Protein AF-A0A2V6KC15-F1 (afdb_monomer)

Secondary structure (DSSP, 8-state):
-HHHHHHHHHHHTTS-SEEE-GGGT---HHHHHHHHHHHTTS-HHHHHHHHHHHHHHTT--GGGGHHHHHHHHHHHHHH-TTSPPPPHHHHS-TTSTTHHHHHHHB-SSTT-B--EEE-SS---SHHHHHHHHHHS--TTS------HHHHHHHHHHHHHHHHHHHHHHHHHHHHHHHHHHH--HHHHHHHHHHHHHHHHHHHHHHHHTT----HHHHHHHHHHHHHHHHHHHHHHHHHHH--SSTT-HHHHHHHHHHHHHHHHHHHHHGGG-S-HHHHHHHHHHHHHHHHHHHHIIIIIHHHHHHSPPP-

Solvent-accessible surface area (backbone atoms only — not comparable to full-atom values): 17518 Å² total; per-residue (Å²): 91,73,60,65,50,54,53,48,55,41,33,75,71,67,72,26,66,44,72,48,59,50,55,83,81,44,79,52,71,71,54,52,51,54,48,24,60,54,47,61,72,53,61,59,65,62,52,50,53,52,51,52,54,48,33,60,74,74,70,50,66,68,78,84,45,45,71,58,56,55,48,52,53,50,50,54,54,63,27,38,86,88,50,77,79,87,53,64,70,78,75,45,45,85,88,40,91,62,31,65,64,55,56,70,25,40,49,98,50,89,87,42,69,47,68,49,78,40,56,82,60,84,48,70,40,46,69,57,30,51,50,50,66,62,65,68,62,50,94,96,50,96,75,83,91,82,49,74,43,44,53,51,13,55,46,48,62,57,52,56,53,52,51,51,52,54,51,53,53,49,52,53,50,53,54,50,52,45,50,67,71,55,75,39,72,66,62,42,50,49,50,52,51,29,47,53,49,9,52,50,51,27,53,52,50,37,60,73,69,68,56,77,88,43,79,55,40,61,52,22,57,54,54,28,49,54,54,39,49,49,54,51,51,51,52,50,55,49,60,70,67,55,76,84,60,83,85,52,60,64,71,56,46,53,60,53,50,51,55,42,52,52,49,26,48,56,30,40,54,32,46,75,46,94,44,72,67,48,17,49,24,11,46,50,29,19,48,20,41,50,34,24,47,52,25,37,60,69,46,46,48,55,53,53,72,70,46,77,80,82,130

Foldseek 3Di:
DLLVVLVVVCVVVQFFVDKFACCVVDPDPVVLVVVLVVLLVDPLVVVVVVVVVVCVVVVHDVVVCVVVNVVSVVSVQSSDPPDDDDDVPVVADPPDPCNVVNPQQADPDNLDGDMDTHHPDQQAALVSLVVCVPRSDDPPDDDDDDDPSSVNNNCVVVLVVVLVVVLVVVVVVLLVVLCVLPVDPLLSVLLVVLLVQLLVQLVVVCVVVVQDDDSLLSVLNVVLSVLLSVLLSQLVVVLVVPPDDPDPLVVSLVVSVVVLVVQLVVLCVLCPPPDSSSNSSSVSNSSSSVSSSVSCSPGSSVSSVVDDDDD

Nearest PDB structures (foldseek):
  5khs-assembly1_A  TM=5.747E-01  e=1.095E-03  Burkholderia multivorans
  6vkt-assembly1_C  TM=7.685E-01  e=1.217E-02  Neisseria gonorrhoeae
  9e9f-assembly1_B  TM=7.041E-01  e=3.348E-02  Pseudomonas aeruginosa
  8yr0-assembly1_C  TM=6.435E-01  e=3.513E-02  Acinetobacter baumannii
  5nqn-assembly1_A  TM=3.175E-01  e=6.696E+00  Methylosinus trichosporium OB3b

Structure (mmCIF, N/CA/C/O backbone):
data_AF-A0A2V6KC15-F1
#
_entry.id   AF-A0A2V6KC15-F1
#
loop_
_atom_site.group_PDB
_atom_site.id
_atom_site.type_symbol
_atom_site.label_atom_id
_atom_site.label_alt_id
_atom_site.label_comp_id
_atom_site.label_asym_id
_atom_site.label_entity_id
_atom_site.label_seq_id
_atom_site.pdbx_PDB_ins_code
_atom_site.Cartn_x
_atom_site.Cartn_y
_atom_site.Cartn_z
_atom_site.occupancy
_atom_site.B_iso_or_equiv
_atom_site.auth_seq_id
_atom_site.auth_comp_id
_atom_site.auth_asym_id
_atom_site.auth_atom_id
_atom_site.pdbx_PDB_model_num
ATOM 1 N N . GLN A 1 1 ? -21.705 0.330 17.824 1.00 70.12 1 GLN A N 1
ATOM 2 C CA . GLN A 1 1 ? -23.024 -0.307 17.601 1.00 70.12 1 GLN A CA 1
ATOM 3 C C . GLN A 1 1 ? -23.517 -0.141 16.166 1.00 70.12 1 GLN A C 1
ATOM 5 O O . GLN A 1 1 ? -23.662 -1.165 15.520 1.00 70.12 1 GLN A O 1
ATOM 10 N N . LYS A 1 2 ? -23.695 1.082 15.625 1.00 79.38 2 LYS A N 1
ATOM 11 C CA . LYS A 1 2 ? -24.059 1.275 14.199 1.00 79.38 2 LYS A CA 1
ATOM 12 C C . LYS A 1 2 ? -23.098 0.560 13.233 1.00 79.38 2 LYS A C 1
ATOM 14 O O . LYS A 1 2 ? -23.549 -0.190 12.382 1.00 79.38 2 LYS A O 1
ATOM 19 N N . ILE A 1 3 ? -21.786 0.707 13.456 1.00 83.94 3 ILE A N 1
ATOM 20 C CA . ILE A 1 3 ? -20.734 -0.010 12.707 1.00 83.94 3 ILE A CA 1
ATOM 21 C C . ILE A 1 3 ? -20.928 -1.528 12.782 1.00 83.94 3 ILE A C 1
ATOM 23 O O . ILE A 1 3 ? -20.978 -2.198 11.764 1.00 83.94 3 ILE A O 1
ATOM 27 N N . SER A 1 4 ? -21.093 -2.074 13.988 1.00 83.75 4 SER A N 1
ATOM 28 C CA . SER A 1 4 ? -21.226 -3.518 14.210 1.00 83.75 4 SER A CA 1
ATOM 29 C C . SER A 1 4 ? -22.506 -4.125 13.622 1.00 83.75 4 SER A C 1
ATOM 31 O O . SER A 1 4 ? -22.555 -5.341 13.460 1.00 83.75 4 SER A O 1
ATOM 33 N N . ALA A 1 5 ? -23.546 -3.317 13.387 1.00 84.44 5 ALA A N 1
ATOM 34 C CA . ALA A 1 5 ? -24.761 -3.732 12.688 1.00 84.44 5 ALA A CA 1
ATOM 35 C C . ALA A 1 5 ? -24.528 -3.717 11.171 1.00 84.44 5 ALA A C 1
ATOM 37 O O . ALA A 1 5 ? -24.679 -4.750 10.529 1.00 84.44 5 ALA A O 1
ATOM 38 N N . HIS A 1 6 ? -24.027 -2.595 10.643 1.00 87.06 6 HIS A N 1
ATOM 39 C CA . HIS A 1 6 ? -23.690 -2.428 9.225 1.00 87.06 6 HIS A CA 1
ATOM 40 C C . HIS A 1 6 ? -22.705 -3.493 8.728 1.00 87.06 6 HIS A C 1
ATOM 42 O O . HIS A 1 6 ? -22.945 -4.181 7.745 1.00 87.06 6 HIS A O 1
ATOM 48 N N . TRP A 1 7 ? -21.612 -3.722 9.457 1.00 87.56 7 TRP A N 1
ATOM 49 C CA . TRP A 1 7 ? -20.618 -4.732 9.083 1.00 87.56 7 TRP A CA 1
ATOM 50 C C . TRP A 1 7 ? -21.150 -6.164 9.189 1.00 87.56 7 TRP A C 1
ATOM 52 O O . TRP A 1 7 ? -20.670 -7.040 8.477 1.00 87.56 7 TRP A O 1
ATOM 62 N N . ARG A 1 8 ? -22.175 -6.410 10.014 1.00 87.38 8 ARG A N 1
ATOM 63 C CA . ARG A 1 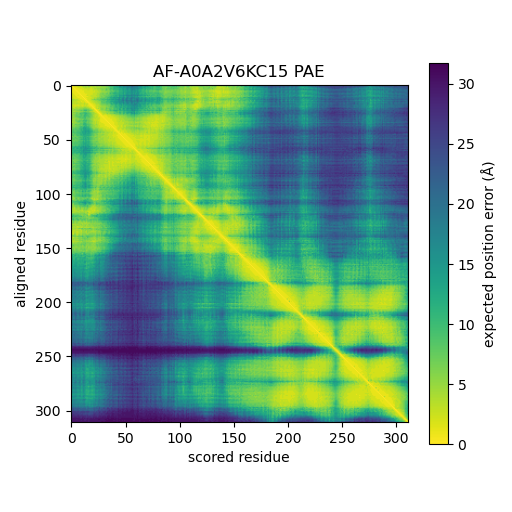8 ? -22.873 -7.704 10.059 1.00 87.38 8 ARG A CA 1
ATOM 64 C C . ARG A 1 8 ? -23.664 -7.961 8.778 1.00 87.38 8 ARG A C 1
ATOM 66 O O . ARG A 1 8 ? -23.658 -9.085 8.292 1.00 87.38 8 ARG A O 1
ATOM 73 N N . GLU A 1 9 ? -24.290 -6.931 8.214 1.00 88.19 9 GLU A N 1
ATOM 74 C CA . GLU A 1 9 ? -24.982 -7.011 6.921 1.00 88.19 9 GLU A CA 1
ATOM 75 C C . GLU A 1 9 ? -23.986 -7.254 5.777 1.00 88.19 9 GLU A C 1
ATOM 77 O O . GLU A 1 9 ? -24.196 -8.139 4.951 1.00 88.19 9 GLU A O 1
ATOM 82 N N . ILE A 1 10 ? -22.850 -6.548 5.780 1.00 87.12 10 ILE A N 1
ATOM 83 C CA . ILE A 1 10 ? -21.764 -6.752 4.803 1.00 87.12 10 ILE A CA 1
ATOM 84 C C . ILE A 1 10 ? -21.181 -8.171 4.901 1.00 87.12 10 ILE A C 1
ATOM 86 O O . ILE A 1 10 ? -20.897 -8.799 3.879 1.00 87.12 10 ILE A O 1
ATOM 90 N N . GLN A 1 11 ? -21.015 -8.689 6.121 1.00 87.88 11 GLN A N 1
ATOM 91 C CA . GLN A 1 11 ? -20.560 -10.060 6.353 1.00 87.88 11 GLN A CA 1
ATOM 92 C C . GLN A 1 11 ? -21.584 -11.080 5.840 1.00 87.88 11 GLN A C 1
ATOM 94 O O . GLN A 1 11 ? -21.207 -12.037 5.171 1.00 87.88 11 GLN A O 1
ATOM 99 N N . ALA A 1 12 ? -22.877 -10.861 6.096 1.00 87.12 12 ALA A N 1
ATOM 100 C CA . ALA A 1 12 ? -23.947 -11.711 5.575 1.00 87.12 12 ALA A CA 1
ATOM 101 C C . ALA A 1 12 ? -24.017 -11.695 4.038 1.00 87.12 12 ALA A C 1
ATOM 103 O O . ALA A 1 12 ? -24.355 -12.705 3.428 1.00 87.12 12 ALA A O 1
ATOM 104 N N . ALA A 1 13 ? -23.637 -10.580 3.411 1.00 86.31 13 ALA A N 1
ATOM 105 C CA . ALA A 1 13 ? -23.503 -10.455 1.962 1.00 86.31 13 ALA A CA 1
ATOM 106 C C . ALA A 1 13 ? -22.216 -11.093 1.390 1.00 86.31 13 ALA A C 1
ATOM 108 O O . ALA A 1 13 ? -21.991 -11.012 0.185 1.00 86.31 13 ALA A O 1
ATOM 109 N N . GLY A 1 14 ? -21.358 -11.698 2.224 1.00 82.69 14 GLY A N 1
ATOM 110 C CA . GLY A 1 14 ? -20.129 -12.376 1.791 1.00 82.69 14 GLY A CA 1
ATOM 111 C C . GLY A 1 14 ? -19.017 -11.441 1.306 1.00 82.69 14 GLY A C 1
ATOM 112 O O . GLY A 1 14 ? -18.094 -11.882 0.630 1.00 82.69 14 GLY A O 1
ATOM 113 N N . LYS A 1 15 ? -19.097 -10.142 1.616 1.00 82.06 15 LYS A N 1
ATOM 114 C CA . LYS A 1 15 ? -18.085 -9.150 1.204 1.00 82.06 15 LYS A CA 1
ATOM 115 C C . LYS A 1 15 ? -16.892 -9.080 2.154 1.00 82.06 15 LYS A C 1
ATOM 117 O O . LYS A 1 15 ? -15.801 -8.666 1.766 1.00 82.06 15 LYS A O 1
ATOM 122 N N . ILE A 1 16 ? -17.104 -9.461 3.410 1.00 86.31 16 ILE A N 1
ATOM 123 C CA . ILE A 1 16 ? -16.060 -9.581 4.426 1.00 86.31 16 ILE A CA 1
ATOM 124 C C . ILE A 1 16 ? -16.191 -10.942 5.101 1.00 86.31 16 ILE A C 1
ATOM 126 O O . ILE A 1 16 ? -17.296 -11.419 5.349 1.00 86.31 16 ILE A O 1
ATOM 130 N N . LYS A 1 17 ? -15.054 -11.528 5.465 1.00 88.06 17 LYS A N 1
ATOM 131 C CA . LYS A 1 17 ? -14.980 -12.793 6.197 1.00 88.06 17 LYS A CA 1
ATOM 132 C C . LYS A 1 17 ? -15.432 -12.621 7.641 1.00 88.06 17 LYS A C 1
ATOM 134 O O . LYS A 1 17 ? -16.122 -13.462 8.218 1.00 88.06 17 LYS A O 1
ATOM 139 N N . GLY A 1 18 ? -15.011 -11.517 8.244 1.00 86.19 18 GLY A N 1
ATOM 140 C CA . GLY A 1 18 ? -15.320 -11.203 9.623 1.00 86.19 18 GLY A CA 1
ATOM 141 C C . GLY A 1 18 ? -14.882 -9.806 10.007 1.00 86.19 18 GLY A C 1
ATOM 142 O O . GLY A 1 18 ? -14.193 -9.100 9.269 1.00 86.19 18 GLY A O 1
ATOM 143 N N . PHE A 1 19 ? -15.299 -9.402 11.197 1.00 88.38 19 PHE A N 1
ATOM 144 C CA . PHE A 1 19 ? -14.919 -8.123 11.757 1.00 88.38 19 PHE A CA 1
ATOM 145 C C . PHE A 1 19 ? -14.817 -8.204 13.275 1.00 88.38 19 PHE A C 1
ATOM 147 O O . PHE A 1 19 ? -15.435 -9.049 13.920 1.00 88.38 19 PHE A O 1
ATOM 154 N N . SER A 1 20 ? -14.059 -7.281 13.848 1.00 84.50 20 SER A N 1
ATOM 155 C CA . SER A 1 20 ? -14.013 -7.046 15.279 1.00 84.50 20 SER A CA 1
ATOM 156 C C . SER A 1 20 ? -14.125 -5.557 15.560 1.00 84.50 20 SER A C 1
ATOM 158 O O . SER A 1 20 ? -13.444 -4.736 14.942 1.00 84.50 20 SER A O 1
ATOM 160 N N . THR A 1 21 ? -15.001 -5.204 16.497 1.00 83.88 21 THR A N 1
ATOM 161 C CA . THR A 1 21 ? -15.264 -3.813 16.883 1.00 83.88 21 THR A CA 1
ATOM 162 C C . THR A 1 21 ? -15.220 -3.676 18.402 1.00 83.88 21 THR A C 1
ATOM 164 O O . THR A 1 21 ? -15.644 -4.603 19.096 1.00 83.88 21 THR A O 1
ATOM 167 N N . PRO A 1 22 ? -14.835 -2.502 18.932 1.00 77.31 22 PRO A N 1
ATOM 168 C CA . PRO A 1 22 ? -14.817 -2.260 20.375 1.00 77.31 22 PRO A CA 1
ATOM 169 C C . PRO A 1 22 ? -16.204 -2.299 21.025 1.00 77.31 22 PRO A C 1
ATOM 171 O O . PRO A 1 22 ? -16.311 -2.350 22.244 1.00 77.31 22 PRO A O 1
ATOM 174 N N . ALA A 1 23 ? -17.277 -2.292 20.228 1.00 75.56 23 ALA A N 1
ATOM 175 C CA . ALA A 1 23 ? -18.651 -2.252 20.718 1.00 75.56 23 ALA A CA 1
ATOM 176 C C . ALA A 1 23 ? -19.047 -3.459 21.587 1.00 75.56 23 ALA A C 1
ATOM 178 O O . ALA A 1 23 ? -20.020 -3.353 22.328 1.00 75.56 23 ALA A O 1
ATOM 179 N N . ALA A 1 24 ? -18.340 -4.591 21.476 1.00 69.81 24 ALA A N 1
ATOM 180 C CA . ALA A 1 24 ? -18.541 -5.750 22.349 1.00 69.81 24 ALA A CA 1
ATOM 181 C C . ALA A 1 24 ? -17.892 -5.574 23.733 1.00 69.81 24 ALA A C 1
ATOM 183 O O . ALA A 1 24 ? -18.318 -6.210 24.689 1.00 69.81 24 ALA A O 1
ATOM 184 N N . LEU A 1 25 ? -16.872 -4.717 23.834 1.00 74.25 25 LEU A N 1
ATOM 185 C CA . LEU A 1 25 ? -16.099 -4.494 25.056 1.00 74.25 25 LEU A CA 1
ATOM 186 C C . LEU A 1 25 ? -16.613 -3.278 25.825 1.00 74.25 25 LEU A C 1
ATOM 188 O O . LEU A 1 25 ? -16.703 -3.312 27.049 1.00 74.25 25 LEU A O 1
ATOM 192 N N . CYS A 1 26 ? -16.972 -2.203 25.118 1.00 73.88 26 CYS A N 1
ATOM 193 C CA . CYS A 1 26 ? -17.470 -0.981 25.739 1.00 73.88 26 CYS A CA 1
ATOM 194 C C . CYS A 1 26 ? -18.639 -0.380 24.953 1.00 73.88 26 CYS A C 1
ATOM 196 O O . CYS A 1 26 ? -18.652 -0.329 23.719 1.00 73.88 26 CYS A O 1
ATOM 198 N N . SER A 1 27 ? -19.620 0.134 25.695 1.00 75.06 27 SER A N 1
ATOM 199 C CA . SER A 1 27 ? -20.681 0.967 25.124 1.00 75.06 27 SER A CA 1
ATOM 200 C C . SER A 1 27 ? -20.127 2.335 24.724 1.00 75.06 27 SER A C 1
ATOM 202 O O . SER A 1 27 ? -19.193 2.835 25.343 1.00 75.06 27 SER A O 1
ATOM 204 N N . SER A 1 28 ? -20.700 2.972 23.698 1.00 76.12 28 SER A N 1
ATOM 205 C CA . SER A 1 28 ? -20.282 4.333 23.348 1.00 76.12 28 SER A CA 1
ATOM 206 C C . SER A 1 28 ? -20.753 5.339 24.409 1.00 76.12 28 SER A C 1
ATOM 208 O O . SER A 1 28 ? -21.841 5.148 24.961 1.00 76.12 28 SER A O 1
ATOM 210 N N . PRO A 1 29 ? -20.022 6.445 24.646 1.00 77.38 29 PRO A N 1
ATOM 211 C CA . PRO A 1 29 ? -20.438 7.482 25.597 1.00 77.38 29 PRO A CA 1
ATOM 212 C C . PRO A 1 29 ? -21.853 8.005 25.320 1.00 77.38 29 PRO A C 1
ATOM 214 O O . PRO A 1 29 ? -22.674 8.121 26.225 1.00 77.38 29 PRO A O 1
ATOM 217 N N . THR A 1 30 ? -22.196 8.200 24.043 1.00 78.62 30 THR A N 1
ATOM 218 C CA . THR A 1 30 ? -23.541 8.612 23.612 1.00 78.62 30 THR A CA 1
ATOM 219 C C . THR A 1 30 ? -24.619 7.594 23.999 1.00 78.62 30 THR A C 1
ATOM 221 O O . THR A 1 30 ? -25.731 7.966 24.367 1.00 78.62 30 THR A O 1
ATOM 224 N N . TRP A 1 31 ? -24.307 6.296 23.917 1.00 80.50 31 TRP A N 1
ATOM 225 C CA . TRP A 1 31 ? -25.228 5.230 24.311 1.00 80.50 31 TRP A CA 1
ATOM 226 C C . TRP A 1 31 ? -25.368 5.146 25.829 1.00 80.50 31 TRP A C 1
ATOM 228 O O . TRP A 1 31 ? -26.483 5.029 26.331 1.00 80.50 31 TRP A O 1
ATOM 238 N N . MET A 1 32 ? -24.258 5.270 26.562 1.00 83.06 32 MET A N 1
ATOM 239 C CA . MET A 1 32 ? -24.272 5.335 28.024 1.00 83.06 32 MET A CA 1
ATOM 240 C C . MET A 1 32 ? -25.115 6.515 28.517 1.00 83.06 32 MET A C 1
ATOM 242 O O . MET A 1 32 ? -25.929 6.343 29.416 1.00 83.06 32 MET A O 1
ATOM 246 N N . GLN A 1 33 ? -25.008 7.681 27.876 1.00 84.25 33 GLN A N 1
ATOM 247 C CA . GLN A 1 33 ? -25.798 8.861 28.224 1.00 84.25 33 GLN A CA 1
ATOM 248 C C . GLN A 1 33 ? -27.292 8.685 27.917 1.00 84.25 33 GLN A C 1
ATOM 250 O O . GLN A 1 33 ? -28.138 9.069 28.721 1.00 84.25 33 GLN A O 1
ATOM 255 N N . LYS A 1 34 ? -27.635 8.022 26.806 1.00 86.75 34 LYS A N 1
ATOM 256 C CA . LYS A 1 34 ? -29.024 7.641 26.501 1.00 86.75 34 LYS A CA 1
ATOM 257 C C . LYS A 1 34 ? -29.584 6.639 27.517 1.00 86.75 34 LYS A C 1
ATOM 259 O O . LYS A 1 34 ? -30.742 6.744 27.912 1.00 86.75 34 LYS A O 1
ATOM 264 N N . ASN A 1 35 ? -28.778 5.670 27.947 1.00 87.44 35 ASN A N 1
ATOM 265 C CA . ASN A 1 35 ? -29.168 4.725 28.993 1.00 87.44 35 ASN A CA 1
ATOM 266 C C . ASN A 1 35 ? -29.328 5.424 30.343 1.00 87.44 35 ASN A C 1
ATOM 268 O O . ASN A 1 35 ? -30.305 5.156 31.028 1.00 87.44 35 ASN A O 1
ATOM 272 N N . ARG A 1 36 ? -28.441 6.365 30.683 1.00 88.81 36 ARG A N 1
ATOM 273 C CA . ARG A 1 36 ? -28.569 7.214 31.873 1.00 88.81 36 ARG A CA 1
ATOM 274 C C . ARG A 1 36 ? -29.893 7.974 31.872 1.00 88.81 36 ARG A C 1
ATOM 276 O O . ARG A 1 36 ? -30.627 7.890 32.844 1.00 88.81 36 ARG A O 1
ATOM 283 N N . GLN A 1 37 ? -30.241 8.620 30.757 1.00 88.56 37 GLN A N 1
ATOM 284 C CA . GLN A 1 37 ? -31.534 9.300 30.604 1.00 88.56 37 GLN A CA 1
ATOM 285 C C . GLN A 1 37 ? -32.730 8.355 30.774 1.00 88.56 37 GLN A C 1
ATOM 287 O O . GLN A 1 37 ? -33.762 8.758 31.295 1.00 88.56 37 GLN A O 1
ATOM 292 N N . ARG A 1 38 ? -32.620 7.094 30.341 1.00 88.88 38 ARG A N 1
ATOM 293 C CA . ARG A 1 38 ? -33.667 6.090 30.585 1.00 88.88 38 ARG A CA 1
ATOM 294 C C . ARG A 1 38 ? -33.730 5.688 32.055 1.00 88.88 38 ARG A C 1
ATOM 296 O O . ARG A 1 38 ? -34.818 5.633 32.612 1.00 88.88 38 ARG A O 1
ATOM 303 N N . LEU A 1 39 ? -32.587 5.447 32.689 1.00 88.75 39 LEU A N 1
ATOM 304 C CA . LEU A 1 39 ? -32.519 5.081 34.104 1.00 88.75 39 LEU A CA 1
ATOM 305 C C . LEU A 1 39 ? -33.063 6.194 35.003 1.00 88.75 39 LEU A C 1
ATOM 307 O O . LEU A 1 39 ? -33.788 5.893 35.941 1.00 88.75 39 LEU A O 1
ATOM 311 N N . SER A 1 40 ? -32.822 7.467 34.675 1.00 86.00 40 SER A N 1
ATOM 312 C CA . SER A 1 40 ? -33.362 8.598 35.440 1.00 86.00 40 SER A CA 1
ATOM 313 C C . SER A 1 40 ? -34.891 8.712 35.386 1.00 86.00 40 SER A C 1
ATOM 315 O O . SER A 1 40 ? -35.467 9.437 36.187 1.00 86.00 40 SER A O 1
ATOM 317 N N . THR A 1 41 ? -35.563 8.025 34.451 1.00 89.12 41 THR A N 1
ATOM 318 C CA . THR A 1 41 ? -37.040 7.957 34.421 1.00 89.12 41 THR A CA 1
ATOM 319 C C . THR A 1 41 ? -37.614 6.882 35.342 1.00 89.12 41 THR A C 1
ATOM 321 O O . THR A 1 41 ? -38.816 6.879 35.599 1.00 89.12 41 THR A O 1
ATOM 324 N N . ILE A 1 42 ? -36.778 5.968 35.840 1.00 88.19 42 ILE A N 1
ATOM 325 C CA . ILE A 1 42 ? -37.195 4.893 36.737 1.00 88.19 42 ILE A CA 1
ATOM 326 C C . ILE A 1 42 ? -37.164 5.424 38.170 1.00 88.19 42 ILE A C 1
ATOM 328 O O . ILE A 1 42 ? -36.140 5.914 38.639 1.00 88.19 42 ILE A O 1
ATOM 332 N N . ASN A 1 43 ? -38.278 5.289 38.888 1.00 89.44 43 ASN A N 1
ATOM 333 C CA . ASN A 1 43 ? -38.330 5.601 40.311 1.00 89.44 43 ASN A CA 1
ATOM 334 C C . ASN A 1 43 ? -37.684 4.456 41.113 1.00 89.44 43 ASN A C 1
ATOM 336 O O . ASN A 1 43 ? -38.350 3.480 41.457 1.00 89.44 43 ASN A O 1
ATOM 340 N N . SER A 1 44 ? -36.378 4.561 41.380 1.00 85.94 44 SER A N 1
ATOM 341 C CA . SER A 1 44 ? -35.608 3.542 42.111 1.00 85.94 44 SER A CA 1
ATOM 342 C C . SER A 1 44 ? -36.153 3.281 43.514 1.00 85.94 44 SER A C 1
ATOM 344 O O . SER A 1 44 ? -36.124 2.144 43.979 1.00 85.94 44 SER A O 1
ATOM 346 N N . GLN A 1 45 ? -36.704 4.309 44.160 1.00 86.94 45 GLN A N 1
ATOM 347 C CA . GLN A 1 45 ? -37.281 4.200 45.492 1.00 86.94 45 GLN A CA 1
ATOM 348 C C . GLN A 1 45 ? -38.572 3.377 45.476 1.00 86.94 45 GLN A C 1
ATOM 350 O O . GLN A 1 45 ? -38.703 2.442 46.259 1.00 86.94 45 GLN A O 1
ATOM 355 N N . ALA A 1 46 ? -39.453 3.616 44.501 1.00 91.25 46 ALA A N 1
ATOM 356 C CA . ALA A 1 46 ? -40.638 2.783 44.306 1.00 91.25 46 ALA A CA 1
ATOM 357 C C . ALA A 1 46 ? -40.276 1.327 43.955 1.00 91.25 46 ALA A C 1
ATOM 359 O O . ALA A 1 46 ? -40.929 0.400 44.430 1.00 91.25 46 ALA A O 1
ATOM 360 N N . VAL A 1 47 ? -39.224 1.101 43.154 1.00 91.12 47 VAL A N 1
ATOM 361 C CA . VAL A 1 47 ? -38.738 -0.257 42.835 1.00 91.12 47 VAL A CA 1
ATOM 362 C C . VAL A 1 47 ? -38.235 -0.968 44.092 1.00 91.12 47 VAL A C 1
ATOM 364 O O . VAL A 1 47 ? -38.575 -2.131 44.306 1.00 91.12 47 VAL A O 1
ATOM 367 N N . ARG A 1 48 ? -37.462 -0.274 44.934 1.00 90.62 48 ARG A N 1
ATOM 368 C CA . ARG A 1 48 ? -36.966 -0.802 46.209 1.00 90.62 48 ARG A CA 1
ATOM 369 C C . ARG A 1 48 ? -38.119 -1.148 47.153 1.00 90.62 48 ARG A C 1
ATOM 371 O O . ARG A 1 48 ? -38.171 -2.275 47.628 1.00 90.62 48 ARG A O 1
ATOM 378 N N . GLU A 1 49 ? -39.058 -0.228 47.360 1.00 92.00 49 GLU A N 1
ATOM 379 C CA . GLU A 1 49 ? -40.228 -0.439 48.226 1.00 92.00 49 GLU A CA 1
ATOM 380 C C . GLU A 1 49 ? -41.091 -1.613 47.742 1.00 92.00 49 GLU A C 1
ATOM 382 O O . GLU A 1 49 ? -41.498 -2.459 48.535 1.00 92.00 49 GLU A O 1
ATOM 387 N N . THR A 1 50 ? -41.317 -1.718 46.429 1.00 93.12 50 THR A N 1
ATOM 388 C CA . THR A 1 50 ? -42.080 -2.830 45.839 1.00 93.12 50 THR A CA 1
ATOM 389 C C . THR A 1 50 ? -41.363 -4.168 46.036 1.00 93.12 50 THR A C 1
ATOM 391 O O . THR A 1 50 ? -42.001 -5.174 46.353 1.00 93.12 50 THR A O 1
ATOM 394 N N . LEU A 1 51 ? -40.035 -4.198 45.870 1.00 92.25 51 LEU A N 1
ATOM 395 C CA . LEU A 1 51 ? -39.235 -5.402 46.092 1.00 92.25 51 LEU A CA 1
ATOM 396 C C . LEU A 1 51 ? -39.277 -5.832 47.564 1.00 92.25 51 LEU A C 1
ATOM 398 O O . LEU A 1 51 ? -39.482 -7.010 47.839 1.00 92.25 51 LEU A O 1
ATOM 402 N N . GLU A 1 52 ? -39.142 -4.891 48.500 1.00 92.25 52 GLU A N 1
ATOM 403 C CA . GLU A 1 52 ? -39.241 -5.160 49.940 1.00 92.25 52 GLU A CA 1
ATOM 404 C C . GLU A 1 52 ? -40.611 -5.742 50.312 1.00 92.25 52 GLU A C 1
ATOM 406 O O . GLU A 1 52 ? -40.675 -6.799 50.939 1.00 92.25 52 GLU A O 1
ATOM 411 N N . GLN A 1 53 ? -41.700 -5.117 49.854 1.00 93.31 53 GLN A N 1
ATOM 412 C CA . GLN A 1 53 ? -43.064 -5.593 50.111 1.00 93.31 53 GLN A CA 1
ATOM 413 C C . GLN A 1 53 ? -43.314 -6.995 49.544 1.00 93.31 53 GLN A C 1
ATOM 415 O O . GLN A 1 53 ? -43.980 -7.811 50.178 1.00 93.31 53 GLN A O 1
ATOM 420 N N . THR A 1 54 ? -42.772 -7.289 48.360 1.00 93.62 54 THR A N 1
ATOM 421 C CA . THR A 1 54 ? -42.939 -8.600 47.713 1.00 93.62 54 THR A CA 1
ATOM 422 C C . THR A 1 54 ? -42.178 -9.692 48.463 1.00 93.62 54 THR A C 1
ATOM 424 O O . THR A 1 54 ? -42.705 -10.784 48.662 1.00 93.62 54 THR A O 1
ATOM 427 N N . LEU A 1 55 ? -40.952 -9.403 48.911 1.00 93.81 55 LEU A N 1
ATOM 428 C CA . LEU A 1 55 ? -40.153 -10.354 49.688 1.00 93.81 55 LEU A CA 1
ATOM 429 C C . LEU A 1 55 ? -40.823 -10.689 51.023 1.00 93.81 55 LEU A C 1
ATOM 431 O O . LEU A 1 55 ? -40.871 -11.861 51.392 1.00 93.81 55 LEU A O 1
ATOM 435 N N . ASP A 1 56 ? -41.382 -9.684 51.701 1.00 91.81 56 ASP A N 1
ATOM 436 C CA . ASP A 1 56 ? -42.119 -9.890 52.948 1.00 91.81 56 ASP A CA 1
ATOM 437 C C . ASP A 1 56 ? -43.399 -10.718 52.726 1.00 91.81 56 ASP A C 1
ATOM 439 O O . ASP A 1 56 ? -43.695 -11.613 53.517 1.00 91.81 56 ASP A O 1
ATOM 443 N N . ALA A 1 57 ? -44.145 -10.452 51.646 1.00 94.31 57 ALA A N 1
ATOM 444 C CA . ALA A 1 57 ? -45.393 -11.151 51.330 1.00 94.31 57 ALA A CA 1
ATOM 445 C C . ALA A 1 57 ? -45.188 -12.641 51.006 1.00 94.31 57 ALA A C 1
ATOM 447 O O . ALA A 1 57 ? -45.997 -13.477 51.403 1.00 94.31 57 ALA A O 1
ATOM 448 N N . GLU A 1 58 ? -44.097 -12.974 50.319 1.00 93.81 58 GLU A N 1
ATOM 449 C CA . GLU A 1 58 ? -43.738 -14.347 49.937 1.00 93.81 58 GLU A CA 1
ATOM 450 C C . GLU A 1 58 ? -42.925 -15.082 51.025 1.00 93.81 58 GLU A C 1
ATOM 452 O O . GLU A 1 58 ? -42.552 -16.244 50.859 1.00 93.81 58 GLU A O 1
ATOM 457 N N . GLY A 1 59 ? -42.637 -14.426 52.157 1.00 91.06 59 GLY A N 1
ATOM 458 C CA . GLY A 1 59 ? -41.915 -15.022 53.285 1.00 91.06 59 GLY A CA 1
ATOM 459 C C . GLY A 1 59 ? -40.412 -15.222 53.051 1.00 91.06 59 GLY A C 1
ATOM 460 O O . GLY A 1 59 ? -39.791 -16.050 53.723 1.00 91.06 59 GLY A O 1
ATOM 461 N N . PHE A 1 60 ? -39.808 -14.487 52.113 1.00 92.88 60 PHE A N 1
ATOM 462 C CA . PHE A 1 60 ? -38.367 -14.530 51.862 1.00 92.88 60 PHE A CA 1
ATOM 463 C C . PHE A 1 60 ? -37.584 -13.656 52.848 1.00 92.88 60 PHE A C 1
ATOM 465 O O . PHE A 1 60 ? -38.014 -12.581 53.260 1.00 92.88 60 PHE A O 1
ATOM 472 N N . THR A 1 61 ? -36.368 -14.085 53.194 1.00 88.19 61 THR A N 1
ATOM 473 C CA . THR A 1 61 ? -35.456 -13.288 54.019 1.00 88.19 61 THR A CA 1
ATOM 474 C C . THR A 1 61 ? -34.761 -12.215 53.184 1.00 88.19 61 THR A C 1
ATOM 476 O O . THR A 1 61 ? -34.106 -12.498 52.180 1.00 88.19 61 THR A O 1
ATOM 479 N N . ARG A 1 62 ? -34.854 -10.960 53.635 1.00 86.75 62 ARG A N 1
ATOM 480 C CA . ARG A 1 62 ? -34.270 -9.793 52.949 1.00 86.75 62 ARG A CA 1
ATOM 481 C C . ARG A 1 62 ? -32.756 -9.908 52.754 1.00 86.75 62 ARG A C 1
ATOM 483 O O . ARG A 1 62 ? -32.236 -9.478 51.726 1.00 86.75 62 ARG A O 1
ATOM 490 N N . ASP A 1 63 ? -32.059 -10.541 53.697 1.00 87.25 63 ASP A N 1
ATOM 491 C CA . ASP A 1 63 ? -30.604 -10.723 53.643 1.00 87.25 63 ASP A CA 1
ATOM 492 C C . ASP A 1 63 ? -30.146 -11.536 52.428 1.00 87.25 63 ASP A C 1
ATOM 494 O O . ASP A 1 63 ? -29.112 -11.230 51.834 1.00 87.25 63 ASP A O 1
ATOM 498 N N . ALA A 1 64 ? -30.946 -12.514 51.992 1.00 88.88 64 ALA A N 1
ATOM 499 C CA . ALA A 1 64 ? -30.639 -13.313 50.807 1.00 88.88 64 ALA A CA 1
ATOM 500 C C . ALA A 1 64 ? -30.654 -12.480 49.510 1.00 88.88 64 ALA A C 1
ATOM 502 O O . ALA A 1 64 ? -30.017 -12.854 48.526 1.00 88.88 64 ALA A O 1
ATOM 503 N N . PHE A 1 65 ? -31.340 -11.332 49.518 1.00 92.25 65 PHE A N 1
ATOM 504 C CA . PHE A 1 65 ? -31.515 -10.442 48.370 1.00 92.25 65 PHE A CA 1
ATOM 505 C C . PHE A 1 65 ? -30.730 -9.129 48.488 1.00 92.25 65 PHE A C 1
ATOM 507 O O . PHE A 1 65 ? -30.886 -8.251 47.640 1.00 92.25 65 PHE A O 1
ATOM 514 N N . GLN A 1 66 ? -29.817 -8.997 49.460 1.00 91.19 66 GLN A N 1
ATOM 515 C CA . GLN A 1 66 ? -28.901 -7.848 49.548 1.00 91.19 66 GLN A CA 1
ATOM 516 C C . GLN A 1 66 ? -28.204 -7.495 48.218 1.00 91.19 66 GLN A C 1
ATOM 518 O O . GLN A 1 66 ? -28.165 -6.311 47.879 1.00 91.19 66 GLN A O 1
ATOM 523 N N . PRO A 1 67 ? -27.734 -8.458 47.394 1.00 93.50 67 PRO A N 1
ATOM 524 C CA . PRO A 1 67 ? -27.171 -8.149 46.076 1.00 93.50 67 PRO A CA 1
ATOM 525 C C . PRO A 1 67 ? -28.137 -7.434 45.116 1.00 93.50 67 PRO A C 1
ATOM 527 O O . PRO A 1 67 ? -27.702 -6.680 44.250 1.00 93.50 67 PRO A O 1
ATOM 530 N N . ALA A 1 68 ? -29.448 -7.660 45.244 1.00 90.88 68 ALA A N 1
ATOM 531 C CA . ALA A 1 68 ? -30.447 -6.978 44.427 1.00 90.88 68 ALA A CA 1
ATOM 532 C C . ALA A 1 68 ? -30.627 -5.520 44.874 1.00 90.88 68 ALA A C 1
ATOM 534 O O . ALA A 1 68 ? -30.697 -4.622 44.037 1.00 90.88 68 ALA A O 1
ATOM 535 N N . PHE A 1 69 ? -30.631 -5.268 46.185 1.00 91.75 69 PHE A N 1
ATOM 536 C CA . PHE A 1 69 ? -30.706 -3.912 46.731 1.00 91.75 69 PHE A CA 1
ATOM 537 C C . PHE A 1 69 ? -29.467 -3.081 46.384 1.00 91.75 69 PHE A C 1
ATOM 539 O O . PHE A 1 69 ? -29.604 -1.948 45.926 1.00 91.75 69 PHE A O 1
ATOM 546 N N . THR A 1 70 ? -28.268 -3.662 46.491 1.00 92.38 70 THR A N 1
ATOM 547 C CA . THR A 1 70 ? -27.027 -2.982 46.084 1.00 92.38 70 THR A CA 1
ATOM 548 C C . THR A 1 70 ? -26.987 -2.689 44.584 1.00 92.38 70 THR A C 1
ATOM 550 O O . THR A 1 70 ? -26.464 -1.652 44.173 1.00 92.38 70 THR A O 1
ATOM 553 N N . LEU A 1 71 ? -27.576 -3.556 43.751 1.00 90.88 71 LEU A N 1
ATOM 554 C CA . LEU A 1 71 ? -27.726 -3.308 42.317 1.00 90.88 71 LEU A CA 1
ATOM 555 C C . LEU A 1 71 ? -28.652 -2.112 42.039 1.00 90.88 71 LEU A C 1
ATOM 557 O O . LEU A 1 71 ? -28.312 -1.274 41.204 1.00 90.88 71 LEU A O 1
ATOM 561 N N . ILE A 1 72 ? -29.788 -2.003 42.737 1.00 90.62 72 ILE A N 1
ATOM 562 C CA . ILE A 1 72 ? -30.712 -0.862 42.602 1.00 90.62 72 ILE A CA 1
ATOM 563 C C . ILE A 1 72 ? -30.008 0.446 42.990 1.00 90.62 72 ILE A C 1
ATOM 565 O O . ILE A 1 72 ? -30.075 1.419 42.236 1.00 90.62 72 ILE A O 1
ATOM 569 N N . ASP A 1 73 ? -29.273 0.452 44.104 1.00 89.00 73 ASP A N 1
ATOM 570 C CA . ASP A 1 73 ? -28.512 1.625 44.555 1.00 89.00 73 ASP A CA 1
ATOM 571 C C . ASP A 1 73 ? -27.421 2.014 43.547 1.00 89.00 73 ASP A C 1
ATOM 573 O O . ASP A 1 73 ? -27.243 3.190 43.219 1.00 89.00 73 ASP A O 1
ATOM 577 N N . GLY A 1 74 ? -26.719 1.021 42.993 1.00 87.94 74 GLY A N 1
ATOM 578 C CA . GLY A 1 74 ? -25.722 1.229 41.946 1.00 87.94 74 GLY A CA 1
ATOM 579 C C . GLY A 1 74 ? -26.321 1.826 40.669 1.00 87.94 74 GLY A C 1
ATOM 580 O O . GLY A 1 74 ? -25.747 2.747 40.086 1.00 87.94 74 GLY A O 1
ATOM 581 N N . LEU A 1 75 ? -27.498 1.354 40.245 1.00 87.56 75 LEU A N 1
ATOM 582 C CA . LEU A 1 75 ? -28.213 1.912 39.094 1.00 87.56 75 LEU A CA 1
ATOM 583 C C . LEU A 1 75 ? -28.645 3.362 39.340 1.00 87.56 75 LEU A C 1
ATOM 585 O O . LEU A 1 75 ? -28.520 4.188 38.434 1.00 87.56 75 LEU A O 1
ATOM 589 N N . GLN A 1 76 ? -29.092 3.686 40.556 1.00 87.38 76 GLN A N 1
ATOM 590 C CA . GLN A 1 76 ? -29.432 5.054 40.948 1.00 87.38 76 GLN A CA 1
ATOM 591 C C . GLN A 1 76 ? -28.203 5.972 40.922 1.00 87.38 76 GLN A C 1
ATOM 593 O O . GLN A 1 76 ? -28.281 7.084 40.404 1.00 87.38 76 GLN A O 1
ATOM 598 N N . HIS A 1 77 ? -27.053 5.495 41.401 1.00 87.19 77 HIS A N 1
ATOM 599 C CA . HIS A 1 77 ? -25.804 6.253 41.351 1.00 87.19 77 HIS A CA 1
ATOM 600 C C . HIS A 1 77 ? -25.363 6.557 39.908 1.00 87.19 77 HIS A C 1
ATOM 602 O O . HIS A 1 77 ? -24.967 7.675 39.594 1.00 87.19 77 HIS A O 1
ATOM 608 N N . VAL A 1 78 ? -25.478 5.589 38.992 1.00 85.38 78 VAL A N 1
ATOM 609 C CA . VAL A 1 78 ? -25.109 5.776 37.573 1.00 85.38 78 VAL A CA 1
ATOM 610 C C . VAL A 1 78 ? -26.115 6.655 36.813 1.00 85.38 78 VAL A C 1
ATOM 612 O O . VAL A 1 78 ? -25.750 7.263 35.797 1.00 85.38 78 VAL A O 1
ATOM 615 N N . ALA A 1 79 ? -27.364 6.730 37.284 1.00 86.75 79 ALA A N 1
ATOM 616 C CA . ALA A 1 79 ? -28.410 7.587 36.730 1.00 86.75 79 ALA A CA 1
ATOM 617 C C . ALA A 1 79 ? -28.167 9.087 36.994 1.00 86.75 79 ALA A C 1
ATOM 619 O O . ALA A 1 79 ? -28.641 9.915 36.212 1.00 86.75 79 ALA A O 1
ATOM 620 N N . ASP A 1 80 ? -27.409 9.436 38.039 1.00 84.75 80 ASP A N 1
ATOM 621 C CA . ASP A 1 80 ? -27.103 10.823 38.394 1.00 84.75 80 ASP A CA 1
ATOM 622 C C . ASP A 1 80 ? -26.275 11.517 37.283 1.00 84.75 80 ASP A C 1
ATOM 624 O O . ASP A 1 80 ? -25.201 11.031 36.897 1.00 84.75 80 ASP A O 1
ATOM 628 N N . PRO A 1 81 ? -26.744 12.653 36.726 1.00 81.94 81 PRO A N 1
ATOM 629 C CA . PRO A 1 81 ? -26.008 13.404 35.712 1.00 81.94 81 PRO A CA 1
ATOM 630 C C . PRO A 1 81 ? -24.677 13.983 36.211 1.00 81.94 81 PRO A C 1
ATOM 632 O O . PRO A 1 81 ? -23.787 14.190 35.384 1.00 81.94 81 PRO A O 1
ATOM 635 N N . ASN A 1 82 ? -24.517 14.207 37.519 1.00 84.00 82 ASN A N 1
ATOM 636 C CA . ASN A 1 82 ? -23.291 14.747 38.114 1.00 84.00 82 ASN A CA 1
ATOM 637 C C . ASN A 1 82 ? -22.169 13.705 38.218 1.00 84.00 82 ASN A C 1
ATOM 639 O O . ASN A 1 82 ? -21.003 14.067 38.377 1.00 84.00 82 ASN A O 1
ATOM 643 N N . VAL A 1 83 ? -22.495 12.415 38.107 1.00 83.75 83 VAL A N 1
ATOM 644 C CA . VAL A 1 83 ? -21.499 11.343 38.123 1.00 83.75 83 VAL A CA 1
ATOM 645 C C . VAL A 1 83 ? -20.856 11.240 36.733 1.00 83.75 83 VAL A C 1
ATOM 647 O O . VAL A 1 83 ? -21.571 11.060 35.734 1.00 83.75 83 VAL A O 1
ATOM 650 N N . PRO A 1 84 ? -19.518 11.335 36.608 1.00 80.31 84 PRO A N 1
ATOM 651 C CA . PRO A 1 84 ? -18.854 11.190 35.317 1.00 80.31 84 PRO A CA 1
ATOM 652 C C . PRO A 1 84 ? -19.153 9.816 34.709 1.00 80.31 84 PRO A C 1
ATOM 654 O O . PRO A 1 84 ? -19.375 8.832 35.417 1.00 80.31 84 PRO A O 1
ATOM 657 N N . LEU A 1 85 ? -19.202 9.743 33.377 1.00 75.94 85 LEU A N 1
ATOM 658 C CA . LEU A 1 85 ? -19.333 8.451 32.709 1.00 75.94 85 LEU A CA 1
ATOM 659 C C . LEU A 1 85 ? -18.114 7.579 33.053 1.00 75.94 85 LEU A C 1
ATOM 661 O O . LEU A 1 85 ? -16.998 8.100 33.106 1.00 75.94 85 LEU A O 1
ATOM 665 N N . PRO A 1 86 ? -18.309 6.271 33.283 1.00 74.56 86 PRO A N 1
ATOM 666 C CA . PRO A 1 86 ? -17.210 5.376 33.607 1.00 74.56 86 PRO A CA 1
ATOM 667 C C . PRO A 1 86 ? -16.181 5.341 32.471 1.00 74.56 86 PRO A C 1
ATOM 669 O O . PRO A 1 86 ? -16.525 5.071 31.319 1.00 74.56 86 PRO A O 1
ATOM 672 N N . ASP A 1 87 ? -14.917 5.599 32.811 1.00 74.38 87 ASP A N 1
ATOM 673 C CA . ASP A 1 87 ? -13.781 5.415 31.909 1.00 74.38 87 ASP A CA 1
ATOM 674 C C . ASP A 1 87 ? -13.252 3.987 32.067 1.00 74.38 87 ASP A C 1
ATOM 676 O O . ASP A 1 87 ? -12.900 3.543 33.161 1.00 74.38 87 ASP A O 1
ATOM 680 N N . TRP A 1 88 ? -13.171 3.249 30.965 1.00 73.00 88 TRP A N 1
ATOM 681 C CA . TRP A 1 88 ? -12.640 1.892 30.986 1.00 73.00 88 TRP A CA 1
ATOM 682 C C . TRP A 1 88 ? -11.188 1.860 31.473 1.00 73.00 88 TRP A C 1
ATOM 684 O O . TRP A 1 88 ? -10.785 0.863 32.061 1.00 73.00 88 TRP A O 1
ATOM 694 N N . ARG A 1 89 ? -10.407 2.936 31.291 1.00 72.12 89 ARG A N 1
ATOM 695 C CA . ARG A 1 89 ? -9.004 2.987 31.731 1.00 72.12 89 ARG A CA 1
ATOM 696 C C . ARG A 1 89 ? -8.842 2.998 33.240 1.00 72.12 89 ARG A C 1
ATOM 698 O O . ARG A 1 89 ? -7.828 2.528 33.746 1.00 72.12 89 ARG A O 1
ATOM 705 N N . THR A 1 90 ? -9.819 3.551 33.952 1.00 76.44 90 THR A N 1
ATOM 706 C CA . THR A 1 90 ? -9.819 3.551 35.417 1.00 76.44 90 THR A CA 1
ATOM 707 C C . THR A 1 90 ? -10.384 2.243 35.963 1.00 76.44 90 THR A C 1
ATOM 709 O O . THR A 1 90 ? -9.950 1.788 37.016 1.00 76.44 90 THR A O 1
ATOM 712 N N . GLN A 1 91 ? -11.303 1.604 35.232 1.00 76.44 91 GLN A N 1
ATOM 713 C CA . GLN A 1 91 ? -11.908 0.328 35.624 1.00 76.44 91 GLN A CA 1
ATOM 714 C C . GLN A 1 91 ? -11.041 -0.897 35.303 1.00 76.44 91 GLN A C 1
ATOM 716 O O . GLN A 1 91 ? -11.087 -1.891 36.025 1.00 76.44 91 GLN A O 1
ATOM 721 N N . LEU A 1 92 ? -10.247 -0.843 34.233 1.00 77.50 92 LEU A N 1
ATOM 722 C CA . LEU A 1 92 ? -9.308 -1.886 33.832 1.00 77.50 92 LEU A CA 1
ATOM 723 C C . LEU A 1 92 ? -7.881 -1.365 34.019 1.00 77.50 92 LEU A C 1
ATOM 725 O O . LEU A 1 92 ? -7.375 -0.680 33.137 1.00 77.50 92 LEU A O 1
ATOM 729 N N . PRO A 1 93 ? -7.207 -1.676 35.139 1.00 77.06 93 PRO A N 1
ATOM 730 C CA . PRO A 1 93 ? -5.815 -1.290 35.324 1.00 77.06 93 PRO A CA 1
ATOM 731 C C . PRO A 1 93 ? -4.899 -2.023 34.335 1.00 77.06 93 PRO A C 1
ATOM 733 O O . PRO A 1 93 ? -5.206 -3.127 33.879 1.00 77.06 93 PRO A O 1
ATOM 736 N N . GLN A 1 94 ? -3.724 -1.445 34.063 1.00 79.50 94 GLN A N 1
ATOM 737 C CA . GLN A 1 94 ? -2.709 -2.026 33.166 1.00 79.50 94 GLN A CA 1
ATOM 738 C C . GLN A 1 94 ? -2.232 -3.426 33.584 1.00 79.50 94 GLN A C 1
ATOM 740 O O . GLN A 1 94 ? -1.742 -4.184 32.754 1.00 79.50 94 GLN A O 1
ATOM 745 N N . SER A 1 95 ? -2.390 -3.785 34.860 1.00 83.19 95 SER A N 1
ATOM 746 C CA . SER A 1 95 ? -2.088 -5.117 35.389 1.00 83.19 95 SER A CA 1
ATOM 747 C C . SER A 1 95 ? -3.101 -6.195 34.977 1.00 83.19 95 SER A C 1
ATOM 749 O O . SER A 1 95 ? -2.844 -7.380 35.183 1.00 83.19 95 SER A O 1
ATOM 751 N N . SER A 1 96 ? -4.248 -5.820 34.405 1.00 83.31 96 SER A N 1
ATOM 752 C CA . SER A 1 96 ? -5.273 -6.763 33.956 1.00 83.31 96 SER A CA 1
ATOM 753 C C . SER A 1 96 ? -4.863 -7.468 32.663 1.00 83.31 96 SER A C 1
ATOM 755 O O . SER A 1 96 ? -4.452 -6.831 31.695 1.00 83.31 96 SER A O 1
ATOM 757 N N . SER A 1 97 ? -5.092 -8.781 32.582 1.00 82.81 97 SER A N 1
ATOM 758 C CA . SER A 1 97 ? -4.883 -9.573 31.358 1.00 82.81 97 SER A CA 1
ATOM 759 C C . SER A 1 97 ? -5.717 -9.080 30.166 1.00 82.81 97 SER A C 1
ATOM 761 O O . SER A 1 97 ? -5.363 -9.319 29.014 1.00 82.81 97 SER A O 1
ATOM 763 N N . TRP A 1 98 ? -6.815 -8.368 30.435 1.00 76.75 98 TRP A N 1
ATOM 764 C CA . TRP A 1 98 ? -7.712 -7.813 29.421 1.00 76.75 98 TRP A CA 1
ATOM 765 C C . TRP A 1 98 ? -7.273 -6.438 28.908 1.00 76.75 98 TRP A C 1
ATOM 767 O O . TRP A 1 98 ? -7.768 -6.002 27.867 1.00 76.75 98 TRP A O 1
ATOM 777 N N . TRP A 1 99 ? -6.324 -5.776 29.585 1.00 79.94 99 TRP A N 1
ATOM 778 C CA . TRP A 1 99 ? -5.843 -4.439 29.226 1.00 79.94 99 TRP A CA 1
ATOM 779 C C . TRP A 1 99 ? -5.369 -4.372 27.773 1.00 79.94 99 TRP A C 1
ATOM 781 O O . TRP A 1 99 ? -5.809 -3.507 27.025 1.00 79.94 99 TRP A O 1
ATOM 791 N N . PHE A 1 100 ? -4.545 -5.335 27.346 1.00 78.00 100 PHE A N 1
ATOM 792 C CA . PHE A 1 100 ? -4.002 -5.385 25.985 1.00 78.00 100 PHE A CA 1
ATOM 793 C C . PHE A 1 100 ? -5.092 -5.436 24.906 1.00 78.00 100 PHE A C 1
ATOM 795 O O . PHE A 1 100 ? -4.951 -4.824 23.847 1.00 78.00 100 PHE A O 1
ATOM 802 N N . LEU A 1 101 ? -6.185 -6.165 25.159 1.00 75.12 101 LEU A N 1
ATOM 803 C CA . LEU A 1 101 ? -7.273 -6.247 24.192 1.00 75.12 101 LEU A CA 1
ATOM 804 C C . LEU A 1 101 ? -7.965 -4.89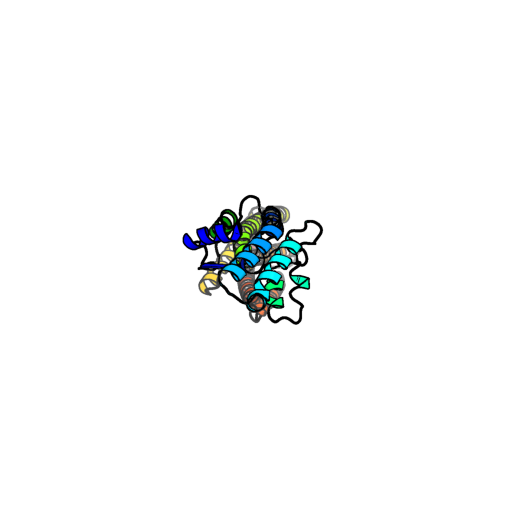9 24.055 1.00 75.12 101 LEU A C 1
ATOM 806 O O . LEU A 1 101 ? -8.199 -4.476 22.932 1.00 75.12 101 LEU A O 1
ATOM 810 N N . VAL A 1 102 ? -8.251 -4.213 25.160 1.00 76.31 102 VAL A N 1
ATOM 811 C CA . VAL A 1 102 ? -8.929 -2.911 25.126 1.00 76.31 102 VAL A CA 1
ATOM 812 C C . VAL A 1 102 ? -8.004 -1.830 24.556 1.00 76.31 102 VAL A C 1
ATOM 814 O O . VAL A 1 102 ? -8.400 -1.115 23.639 1.00 76.31 102 VAL A O 1
ATOM 817 N N . ASP A 1 103 ? -6.740 -1.791 24.975 1.00 76.75 103 ASP A N 1
ATOM 818 C CA . ASP A 1 103 ? -5.723 -0.861 24.463 1.00 76.75 103 ASP A CA 1
ATOM 819 C C . ASP A 1 103 ? -5.539 -0.972 22.937 1.00 76.75 103 ASP A C 1
ATOM 821 O O . ASP A 1 103 ? -5.374 0.026 22.239 1.00 76.75 103 ASP A O 1
ATOM 825 N N . ARG A 1 104 ? -5.698 -2.176 22.371 1.00 76.12 104 ARG A N 1
ATOM 826 C CA . ARG A 1 104 ? -5.656 -2.397 20.919 1.00 76.12 104 ARG A CA 1
ATOM 827 C C . ARG A 1 104 ? -6.809 -1.731 20.149 1.00 76.12 104 ARG A C 1
ATOM 829 O O . ARG A 1 104 ? -6.633 -1.405 18.972 1.00 76.12 104 ARG A O 1
ATOM 836 N N . TYR A 1 105 ? -7.989 -1.574 20.752 1.00 77.62 105 TYR A N 1
ATOM 837 C CA . TYR A 1 105 ? -9.163 -0.990 20.082 1.00 77.62 105 TYR A CA 1
ATOM 838 C C . TYR A 1 105 ? -9.334 0.508 20.344 1.00 77.62 105 TYR A C 1
ATOM 840 O O . TYR A 1 105 ? -10.025 1.166 19.567 1.00 77.62 105 TYR A O 1
ATOM 848 N N . PHE A 1 106 ? -8.747 1.055 21.407 1.00 76.38 106 PHE A N 1
ATOM 849 C CA . PHE A 1 106 ? -8.961 2.441 21.820 1.00 76.38 106 PHE A CA 1
ATOM 850 C C . PHE A 1 106 ? -7.661 3.241 21.731 1.00 76.38 106 PHE A C 1
ATOM 852 O O . PHE A 1 106 ? -6.687 2.948 22.418 1.00 76.38 106 PHE A O 1
ATOM 859 N N . GLY A 1 107 ? -7.650 4.287 20.898 1.00 69.56 107 GLY A N 1
ATOM 860 C CA . GLY A 1 107 ? -6.529 5.225 20.834 1.00 69.56 107 GLY A CA 1
ATOM 861 C C . GLY A 1 107 ? -6.405 6.042 22.122 1.00 69.56 107 GLY A C 1
ATOM 862 O O . GLY A 1 107 ? -7.270 5.980 22.992 1.00 69.56 107 GLY A O 1
ATOM 863 N N . ARG A 1 108 ? -5.347 6.857 22.264 1.00 66.12 108 ARG A N 1
ATOM 864 C CA . ARG A 1 108 ? -5.187 7.751 23.436 1.00 66.12 108 ARG A CA 1
ATOM 865 C C . ARG A 1 108 ? -6.416 8.645 23.651 1.00 66.12 108 ARG A C 1
ATOM 867 O O . ARG A 1 108 ? -6.821 8.844 24.794 1.00 66.12 108 ARG A O 1
ATOM 874 N N . ASP A 1 109 ? -7.036 9.089 22.561 1.00 67.50 109 ASP A N 1
ATOM 875 C CA . ASP A 1 109 ? -8.332 9.765 22.569 1.00 67.50 109 ASP A CA 1
ATOM 876 C C . ASP A 1 109 ? -9.480 8.739 22.724 1.00 67.50 109 ASP A C 1
ATOM 878 O O . ASP A 1 109 ? -9.603 7.848 21.879 1.00 67.50 109 ASP A O 1
ATOM 882 N N . PRO A 1 110 ? -10.331 8.844 23.763 1.00 63.84 110 PRO A N 1
ATOM 883 C CA . PRO A 1 110 ? -11.466 7.940 23.974 1.00 63.84 110 PRO A CA 1
ATOM 884 C C . PRO A 1 110 ? -12.519 7.968 22.851 1.00 63.84 110 PRO A C 1
ATOM 886 O O . PRO A 1 110 ? -13.333 7.047 22.764 1.00 63.84 110 PRO A O 1
ATOM 889 N N . LEU A 1 111 ? -12.518 8.987 21.985 1.00 68.62 111 LEU A N 1
ATOM 890 C CA . LEU A 1 111 ? -13.392 9.061 20.809 1.00 68.62 111 LEU A CA 1
ATOM 891 C C . LEU A 1 111 ? -12.815 8.338 19.587 1.00 68.62 111 LEU A C 1
ATOM 893 O O . LEU A 1 111 ? -13.556 8.035 18.648 1.00 68.62 111 LEU A O 1
ATOM 897 N N . LEU A 1 112 ? -11.515 8.034 19.593 1.00 74.38 112 LEU A N 1
ATOM 898 C CA . LEU A 1 112 ? -10.849 7.348 18.499 1.00 74.38 112 LEU A CA 1
ATOM 899 C C . LEU A 1 112 ? -10.811 5.845 18.768 1.00 74.38 112 LEU A C 1
ATOM 901 O O . LEU A 1 112 ? -10.179 5.364 19.710 1.00 74.38 112 LEU A O 1
ATOM 905 N N . THR A 1 113 ? -11.483 5.093 17.901 1.00 79.19 113 THR A N 1
ATOM 906 C CA . THR A 1 113 ? -11.553 3.636 18.000 1.00 79.19 113 THR A CA 1
ATOM 907 C C . THR A 1 113 ? -11.080 2.975 16.720 1.00 79.19 113 THR A C 1
ATOM 909 O O . THR A 1 113 ? -11.315 3.470 15.619 1.00 79.19 113 THR A O 1
ATOM 912 N N . THR A 1 114 ? -10.426 1.833 16.875 1.00 83.75 114 THR A N 1
ATOM 913 C CA . THR A 1 114 ? -9.938 1.005 15.779 1.00 83.75 114 THR A CA 1
ATOM 914 C C . THR A 1 114 ? -10.877 -0.178 15.619 1.00 83.75 114 THR A C 1
ATOM 916 O O . THR A 1 114 ? -11.188 -0.851 16.592 1.00 83.75 114 THR A O 1
ATOM 919 N N . GLY A 1 115 ? -11.341 -0.453 14.404 1.00 84.69 115 GLY A N 1
ATOM 920 C CA . GLY A 1 115 ? -12.028 -1.698 14.059 1.00 84.69 115 GLY A CA 1
ATOM 921 C C . GLY A 1 115 ? -11.140 -2.544 13.156 1.00 84.69 115 GLY A C 1
ATOM 922 O O . GLY A 1 115 ? -10.379 -2.000 12.359 1.00 84.69 115 GLY A O 1
ATOM 923 N N . PHE A 1 116 ? -11.234 -3.866 13.263 1.00 84.94 116 PHE A N 1
ATOM 924 C CA . PHE A 1 116 ? -10.537 -4.779 12.358 1.00 84.94 116 PHE A CA 1
ATOM 925 C C . PHE A 1 116 ? -11.554 -5.442 11.439 1.00 84.94 116 PHE A C 1
ATOM 927 O O . PHE A 1 116 ? -12.569 -5.947 11.912 1.00 84.94 116 PHE A O 1
ATOM 934 N N . VAL A 1 117 ? -11.268 -5.464 10.143 1.00 85.75 117 VAL A N 1
ATOM 935 C CA . VAL A 1 117 ? -12.068 -6.152 9.127 1.00 85.75 117 VAL A CA 1
ATOM 936 C C . VAL A 1 117 ? -11.156 -7.133 8.408 1.00 85.75 117 VAL A C 1
ATOM 938 O O . VAL A 1 117 ? -10.033 -6.783 8.048 1.00 85.75 117 VAL A O 1
ATOM 941 N N . THR A 1 118 ? -11.620 -8.362 8.218 1.00 84.62 118 THR A N 1
ATOM 942 C CA . THR A 1 118 ? -10.909 -9.386 7.454 1.00 84.62 118 THR A CA 1
ATOM 943 C C . THR A 1 118 ? -11.701 -9.726 6.203 1.00 84.62 118 THR A C 1
ATOM 945 O O . THR A 1 118 ? -12.914 -9.919 6.251 1.00 84.62 118 THR A O 1
ATOM 948 N N . THR A 1 119 ? -11.018 -9.788 5.066 1.00 82.44 119 THR A N 1
ATOM 949 C CA . THR A 1 119 ? -11.594 -10.197 3.781 1.00 82.44 119 THR A CA 1
ATOM 950 C C . THR A 1 119 ? -11.285 -11.668 3.514 1.00 82.44 119 THR A C 1
ATOM 952 O O . THR A 1 119 ? -10.333 -12.219 4.075 1.00 82.44 119 THR A O 1
ATOM 955 N N . ASP A 1 120 ? -12.086 -12.324 2.673 1.00 77.12 120 ASP A N 1
ATOM 956 C CA . ASP A 1 120 ? -11.861 -13.735 2.322 1.00 77.12 120 ASP A CA 1
ATOM 957 C C . ASP A 1 120 ? -10.601 -13.934 1.480 1.00 77.12 120 ASP A C 1
ATOM 959 O O . ASP A 1 120 ? -9.911 -14.945 1.608 1.00 77.12 120 ASP A O 1
ATOM 963 N N . GLN A 1 121 ? -10.275 -12.939 0.654 1.00 77.44 121 GLN A N 1
ATOM 964 C CA . GLN A 1 121 ? -9.069 -12.895 -0.160 1.00 77.44 121 GLN A CA 1
ATOM 965 C C . GLN A 1 121 ? -8.300 -11.594 0.085 1.00 77.44 121 GLN A C 1
ATOM 967 O O . GLN A 1 121 ? -8.913 -10.572 0.420 1.00 77.44 121 GLN A O 1
ATOM 972 N N . PRO A 1 122 ? -6.964 -11.599 -0.067 1.00 74.62 122 PRO A N 1
ATOM 973 C CA . PRO A 1 122 ? -6.185 -10.375 0.016 1.00 74.62 122 PRO A CA 1
ATOM 974 C C . PRO A 1 122 ? -6.649 -9.386 -1.058 1.00 74.62 122 PRO A C 1
ATOM 976 O O . PRO A 1 122 ? -6.703 -9.709 -2.246 1.00 74.62 122 PRO A O 1
ATOM 979 N N . VAL A 1 123 ? -6.975 -8.169 -0.617 1.00 78.00 123 VAL A N 1
ATOM 980 C CA . VAL A 1 123 ? -7.309 -7.045 -1.498 1.00 78.00 123 VAL A CA 1
ATOM 981 C C . VAL A 1 123 ? -6.091 -6.771 -2.371 1.00 78.00 123 VAL A C 1
ATOM 983 O O . VAL A 1 123 ? -5.042 -6.373 -1.868 1.00 78.00 123 VAL A O 1
ATOM 986 N N . SER A 1 124 ? -6.219 -7.057 -3.660 1.00 75.25 124 SER A N 1
ATOM 987 C CA . SER A 1 124 ? -5.110 -7.004 -4.620 1.00 75.25 124 SER A CA 1
ATOM 988 C C . SER A 1 124 ? -5.415 -6.115 -5.817 1.00 75.25 124 SER A C 1
ATOM 990 O O . SER A 1 124 ? -4.517 -5.792 -6.586 1.00 75.25 124 SER A O 1
ATOM 992 N N . THR A 1 125 ? -6.670 -5.689 -5.975 1.00 78.38 125 THR A N 1
ATOM 993 C CA . THR A 1 125 ? -7.101 -4.851 -7.094 1.00 78.38 125 THR A CA 1
ATOM 994 C C . THR A 1 125 ? -7.682 -3.532 -6.609 1.00 78.38 125 THR A C 1
ATOM 996 O O . THR A 1 125 ? -8.332 -3.461 -5.563 1.00 78.38 125 THR A O 1
ATOM 999 N N . HIS A 1 126 ? -7.488 -2.484 -7.409 1.00 80.38 126 HIS A N 1
ATOM 1000 C CA . HIS A 1 126 ? -8.043 -1.164 -7.122 1.00 80.38 126 HIS A CA 1
ATOM 1001 C C . HIS A 1 126 ? -9.575 -1.189 -7.014 1.00 80.38 126 HIS A C 1
ATOM 1003 O O . HIS A 1 126 ? -10.132 -0.561 -6.123 1.00 80.38 126 HIS A O 1
ATOM 1009 N N . ALA A 1 127 ? -10.254 -1.981 -7.852 1.00 81.62 127 ALA A N 1
ATOM 1010 C CA . ALA A 1 127 ? -11.708 -2.126 -7.802 1.00 81.62 127 ALA A CA 1
ATOM 1011 C C . ALA A 1 127 ? -12.196 -2.682 -6.452 1.00 81.62 127 ALA A C 1
ATOM 1013 O O . ALA A 1 127 ? -13.137 -2.144 -5.875 1.00 81.62 127 ALA A O 1
ATOM 1014 N N . GLN A 1 128 ? -11.520 -3.703 -5.909 1.00 81.88 128 GLN A N 1
ATOM 1015 C CA . GLN A 1 128 ? -11.832 -4.239 -4.578 1.00 81.88 128 GLN A CA 1
ATOM 1016 C C . GLN A 1 128 ? -11.584 -3.199 -3.480 1.00 81.88 128 GLN A C 1
ATOM 1018 O O . GLN A 1 128 ? -12.397 -3.063 -2.569 1.00 81.88 128 GLN A O 1
ATOM 1023 N N . SER A 1 129 ? -10.477 -2.451 -3.572 1.00 83.44 129 SER A N 1
ATOM 1024 C CA . SER A 1 129 ? -10.176 -1.359 -2.639 1.00 83.44 129 SER A CA 1
ATOM 1025 C C . SER A 1 129 ? -11.279 -0.295 -2.661 1.00 83.44 129 SER A C 1
ATOM 1027 O O . SER A 1 129 ? -11.814 0.075 -1.620 1.00 83.44 129 SER A O 1
ATOM 1029 N N . GLN A 1 130 ? -11.712 0.124 -3.850 1.00 84.19 130 GLN A N 1
ATOM 1030 C CA . GLN A 1 130 ? -12.770 1.114 -4.019 1.00 84.19 130 GLN A CA 1
ATOM 1031 C C . GLN A 1 130 ? -14.131 0.615 -3.507 1.00 84.19 130 GLN A C 1
ATOM 1033 O O . GLN A 1 130 ? -14.868 1.380 -2.885 1.00 84.19 130 GLN A O 1
ATOM 1038 N N . GLU A 1 131 ? -14.460 -0.663 -3.720 1.00 84.50 131 GLU A N 1
ATOM 1039 C CA . GLU A 1 131 ? -15.680 -1.276 -3.186 1.00 84.50 131 GLU A CA 1
ATOM 1040 C C . GLU A 1 131 ? -15.681 -1.272 -1.651 1.00 84.50 131 GLU A C 1
ATOM 1042 O O . GLU A 1 131 ? -16.639 -0.803 -1.039 1.00 84.50 131 GLU A O 1
ATOM 1047 N N . LEU A 1 132 ? -14.578 -1.689 -1.020 1.00 84.44 132 LEU A N 1
ATOM 1048 C CA . LEU A 1 132 ? -14.400 -1.607 0.435 1.00 84.44 132 LEU A CA 1
ATOM 1049 C C . LEU A 1 132 ? -14.475 -0.158 0.936 1.00 84.44 132 LEU A C 1
ATOM 1051 O O . LEU A 1 132 ? -15.111 0.109 1.955 1.00 84.44 132 LEU A O 1
ATOM 1055 N N . GLY A 1 133 ? -13.862 0.773 0.203 1.00 83.69 133 GLY A N 1
ATOM 1056 C CA . GLY A 1 133 ? -13.883 2.207 0.483 1.00 83.69 133 GLY A CA 1
ATOM 1057 C C . GLY A 1 133 ? -15.283 2.816 0.439 1.00 83.69 133 GLY A C 1
ATOM 1058 O O . GLY A 1 133 ? -15.564 3.756 1.178 1.00 83.69 133 GLY A O 1
ATOM 1059 N N . ARG A 1 134 ? -16.176 2.265 -0.387 1.00 84.75 134 ARG A N 1
ATOM 1060 C CA . ARG A 1 134 ? -17.571 2.703 -0.496 1.00 84.75 134 ARG A CA 1
ATOM 1061 C C . ARG A 1 134 ? -18.481 2.025 0.523 1.00 84.75 134 ARG A C 1
ATOM 1063 O O . ARG A 1 134 ? -19.357 2.678 1.080 1.00 84.75 134 ARG A O 1
ATOM 1070 N N . ASP A 1 135 ? -18.290 0.730 0.745 1.00 85.81 135 ASP A N 1
ATOM 1071 C CA . ASP A 1 135 ? -19.260 -0.091 1.464 1.00 85.81 135 ASP A CA 1
ATOM 1072 C C . ASP A 1 135 ? -18.990 -0.135 2.976 1.00 85.81 135 ASP A C 1
ATOM 1074 O O . ASP A 1 135 ? -19.934 -0.223 3.757 1.00 85.81 135 ASP A O 1
ATOM 1078 N N . LEU A 1 136 ? -17.731 -0.050 3.424 1.00 85.81 136 LEU A N 1
ATOM 1079 C CA . LEU A 1 136 ? -17.402 -0.092 4.855 1.00 85.81 136 LEU A CA 1
ATOM 1080 C C . LEU A 1 136 ? -17.832 1.155 5.647 1.00 85.81 136 LEU A C 1
ATOM 1082 O O . LEU A 1 136 ? -18.223 0.976 6.811 1.00 85.81 136 LEU A O 1
ATOM 1086 N N . PRO A 1 137 ? -17.713 2.397 5.125 1.00 88.44 137 PRO A N 1
ATOM 1087 C CA . PRO A 1 137 ? -18.085 3.588 5.880 1.00 88.44 137 PRO A CA 1
ATOM 1088 C C . PRO A 1 137 ? -19.569 3.623 6.226 1.00 88.44 137 PRO A C 1
ATOM 1090 O O . PRO A 1 137 ? -20.435 3.307 5.416 1.00 88.44 137 PRO A O 1
ATOM 1093 N N . VAL A 1 138 ? -19.864 4.066 7.447 1.00 85.19 138 VAL A N 1
ATOM 1094 C CA . VAL A 1 138 ? -21.234 4.253 7.929 1.00 85.19 138 VAL A CA 1
ATOM 1095 C C . VAL A 1 138 ? -21.559 5.739 7.930 1.00 85.19 138 VAL A C 1
ATOM 1097 O O . VAL A 1 138 ? -20.805 6.543 8.480 1.00 85.19 138 VAL A O 1
ATOM 1100 N N . ALA A 1 139 ? -22.707 6.107 7.363 1.00 82.19 139 ALA A N 1
ATOM 1101 C CA . ALA A 1 139 ? -23.161 7.492 7.327 1.00 82.19 139 ALA A CA 1
ATOM 1102 C C . ALA A 1 139 ? -23.177 8.129 8.733 1.00 82.19 139 ALA A C 1
ATOM 1104 O O . ALA A 1 139 ? -23.750 7.587 9.684 1.00 82.19 139 ALA A O 1
ATOM 1105 N N . GLY A 1 140 ? -22.542 9.298 8.856 1.00 79.50 140 GLY A N 1
ATOM 1106 C CA . GLY A 1 140 ? -22.456 10.054 10.108 1.00 79.50 140 GLY A CA 1
ATOM 1107 C C . GLY A 1 140 ? -21.406 9.552 11.105 1.00 79.50 140 GLY A C 1
ATOM 1108 O O . GLY A 1 140 ? -21.397 10.026 12.239 1.00 79.50 140 GLY A O 1
ATOM 1109 N N . VAL A 1 141 ? -20.534 8.614 10.718 1.00 81.81 141 VAL A N 1
ATOM 1110 C CA . VAL A 1 141 ? -19.376 8.206 11.524 1.00 81.81 141 VAL A CA 1
ATOM 1111 C C . VAL A 1 141 ? -18.094 8.483 10.734 1.00 81.81 141 VAL A C 1
ATOM 1113 O O . VAL A 1 141 ? -17.881 7.837 9.708 1.00 81.81 141 VAL A O 1
ATOM 1116 N N . PRO A 1 142 ? -17.236 9.427 11.171 1.00 82.31 142 PRO A N 1
ATOM 1117 C CA . PRO A 1 142 ? -15.960 9.660 10.509 1.00 82.31 142 PRO A CA 1
ATOM 1118 C C . PRO A 1 142 ? -15.101 8.403 10.645 1.00 82.31 142 PRO A C 1
ATOM 1120 O O . PRO A 1 142 ? -14.844 7.930 11.752 1.00 82.31 142 PRO A O 1
ATOM 1123 N N . MET A 1 143 ? -14.691 7.840 9.513 1.00 85.69 143 MET A N 1
ATOM 1124 C CA . MET A 1 143 ? -13.946 6.590 9.469 1.00 85.69 143 MET A CA 1
ATOM 1125 C C . MET A 1 143 ? -12.816 6.696 8.458 1.00 85.69 143 MET A C 1
ATOM 1127 O O . MET A 1 143 ? -13.006 7.192 7.350 1.00 85.69 143 MET A O 1
ATOM 1131 N N . ILE A 1 144 ? -11.647 6.201 8.851 1.00 86.06 144 ILE A N 1
ATOM 1132 C CA . ILE A 1 144 ? -10.478 6.094 7.986 1.00 86.06 144 ILE A CA 1
ATOM 1133 C C . ILE A 1 144 ? -10.187 4.609 7.824 1.00 86.06 144 ILE A C 1
ATOM 1135 O O . ILE A 1 144 ? -9.988 3.896 8.808 1.00 86.06 144 ILE A O 1
ATOM 1139 N N . ILE A 1 145 ? -10.188 4.144 6.579 1.00 86.81 145 ILE A N 1
ATOM 1140 C CA . ILE A 1 145 ? -9.829 2.769 6.245 1.00 86.81 145 ILE A CA 1
ATOM 1141 C C . ILE A 1 145 ? -8.322 2.735 6.024 1.00 86.81 145 ILE A C 1
ATOM 1143 O O . ILE A 1 145 ? -7.772 3.544 5.281 1.00 86.81 145 ILE A O 1
ATOM 1147 N N . SER A 1 146 ? -7.652 1.806 6.697 1.00 83.50 146 SER A N 1
ATOM 1148 C CA . SER A 1 146 ? -6.214 1.608 6.572 1.00 83.50 146 SER A CA 1
ATOM 1149 C C . SER A 1 146 ? -5.890 0.120 6.585 1.00 83.50 146 SER A C 1
ATOM 1151 O O . SER A 1 146 ? -6.575 -0.679 7.224 1.00 83.50 146 SER A O 1
ATOM 1153 N N . GLY A 1 147 ? -4.843 -0.253 5.857 1.00 83.44 147 GLY A N 1
ATOM 1154 C CA . GLY A 1 147 ? -4.364 -1.622 5.752 1.00 83.44 147 GLY A CA 1
ATOM 1155 C C . GLY A 1 147 ? -3.355 -1.754 4.622 1.00 83.44 147 GLY A C 1
ATOM 1156 O O . GLY A 1 147 ? -3.487 -1.094 3.595 1.00 83.44 147 GLY A O 1
ATOM 1157 N N . TRP A 1 148 ? -2.354 -2.617 4.800 1.00 81.38 148 TRP A N 1
ATOM 1158 C CA . TRP A 1 148 ? -1.300 -2.817 3.801 1.00 81.38 148 TRP A CA 1
ATOM 1159 C C . TRP A 1 148 ? -1.849 -3.220 2.431 1.00 81.38 148 TRP A C 1
ATOM 1161 O O . TRP A 1 148 ? -1.467 -2.638 1.422 1.00 81.38 148 TRP A O 1
ATOM 1171 N N . SER A 1 149 ? -2.773 -4.178 2.401 1.00 82.44 149 SER A N 1
ATOM 1172 C CA . SER A 1 149 ? -3.418 -4.657 1.177 1.00 82.44 149 SER A CA 1
ATOM 1173 C C . SER A 1 149 ? -4.285 -3.581 0.517 1.00 82.44 149 SER A C 1
ATOM 1175 O O . SER A 1 149 ? -4.190 -3.373 -0.687 1.00 82.44 149 SER A O 1
ATOM 1177 N N . TYR A 1 150 ? -5.067 -2.844 1.309 1.00 83.69 150 TYR A N 1
ATOM 1178 C CA . TYR A 1 150 ? -5.900 -1.737 0.830 1.00 83.69 150 TYR A CA 1
ATOM 1179 C C . TYR A 1 150 ? -5.055 -0.605 0.226 1.00 83.69 150 TYR A C 1
ATOM 1181 O O . TYR A 1 150 ? -5.268 -0.213 -0.918 1.00 83.69 150 TYR A O 1
ATOM 1189 N N . ALA A 1 151 ? -4.051 -0.127 0.967 1.00 82.88 151 ALA A N 1
ATOM 1190 C CA . ALA A 1 151 ? -3.183 0.962 0.530 1.00 82.88 151 ALA A CA 1
ATOM 1191 C C . ALA A 1 151 ? -2.372 0.577 -0.714 1.00 82.88 151 ALA A C 1
ATOM 1193 O O . ALA A 1 151 ? -2.239 1.377 -1.634 1.00 82.88 151 ALA A O 1
ATOM 1194 N N . LEU A 1 152 ? -1.858 -0.656 -0.780 1.00 81.44 152 LEU A N 1
ATOM 1195 C CA . LEU A 1 152 ? -1.100 -1.115 -1.943 1.00 81.44 152 LEU A CA 1
ATOM 1196 C C . LEU A 1 152 ? -1.989 -1.246 -3.190 1.00 81.44 152 LEU A C 1
ATOM 1198 O O . LEU A 1 152 ? -1.588 -0.810 -4.269 1.00 81.44 152 LEU A O 1
ATOM 1202 N N . ALA A 1 153 ? -3.198 -1.794 -3.039 1.00 82.50 153 ALA A N 1
ATOM 1203 C CA . ALA A 1 153 ? -4.167 -1.908 -4.127 1.00 82.50 153 ALA A CA 1
ATOM 1204 C C . ALA A 1 153 ? -4.643 -0.535 -4.636 1.00 82.50 153 ALA A C 1
ATOM 1206 O O . ALA A 1 153 ? -4.892 -0.373 -5.832 1.00 82.50 153 ALA A O 1
ATOM 1207 N N . ASP A 1 154 ? -4.738 0.458 -3.749 1.00 80.00 154 ASP A N 1
ATOM 1208 C CA . ASP A 1 154 ? -5.094 1.831 -4.109 1.00 80.00 154 ASP A CA 1
ATOM 1209 C C . ASP A 1 154 ? -3.951 2.570 -4.830 1.00 80.00 154 ASP A C 1
ATOM 1211 O O . ASP A 1 154 ? -4.168 3.280 -5.811 1.00 80.00 154 ASP A O 1
ATOM 1215 N N . LEU A 1 155 ? -2.703 2.330 -4.415 1.00 78.00 155 LEU A N 1
ATOM 1216 C CA . LEU A 1 155 ? -1.512 2.954 -5.004 1.00 78.00 155 LEU A CA 1
ATOM 1217 C C . LEU A 1 155 ? -1.091 2.357 -6.354 1.00 78.00 155 LEU A C 1
ATOM 1219 O O . LEU A 1 155 ? -0.389 3.018 -7.125 1.00 78.00 155 LEU A O 1
ATOM 1223 N N . GLN A 1 156 ? -1.496 1.126 -6.665 1.00 76.25 156 GLN A N 1
ATOM 1224 C CA . GLN A 1 156 ? -1.118 0.437 -7.901 1.00 76.25 156 GLN A CA 1
ATOM 1225 C C . GLN A 1 156 ? -1.459 1.223 -9.190 1.00 76.25 156 GLN A C 1
ATOM 1227 O O . GLN A 1 156 ? -0.547 1.455 -9.992 1.00 76.25 156 GLN A O 1
ATOM 1232 N N . PRO A 1 157 ? -2.708 1.672 -9.434 1.00 73.94 157 PRO A N 1
ATOM 1233 C CA . PRO A 1 157 ? -3.041 2.422 -10.651 1.00 73.94 157 PRO A CA 1
ATOM 1234 C C . PRO A 1 157 ? -2.347 3.784 -10.715 1.00 73.94 157 PRO A C 1
ATOM 1236 O O . PRO A 1 157 ? -1.888 4.183 -11.788 1.00 73.94 157 PRO A O 1
ATOM 1239 N N . TRP A 1 158 ? -2.208 4.469 -9.574 1.00 72.88 158 TRP A N 1
ATOM 1240 C CA . TRP A 1 158 ? -1.464 5.726 -9.495 1.00 72.88 158 TRP A CA 1
ATOM 1241 C C . TRP A 1 158 ? -0.009 5.528 -9.932 1.00 72.88 158 TRP A C 1
ATOM 1243 O O . TRP A 1 158 ? 0.504 6.291 -10.751 1.00 72.88 158 TRP A O 1
ATOM 1253 N N . SER A 1 159 ? 0.629 4.453 -9.463 1.00 72.69 159 SER A N 1
ATOM 1254 C CA . SER A 1 159 ? 2.010 4.125 -9.812 1.00 72.69 159 SER A CA 1
ATOM 1255 C C . SER A 1 159 ? 2.186 3.870 -11.311 1.00 72.69 159 SER A C 1
ATOM 1257 O O . SER A 1 159 ? 3.082 4.446 -11.928 1.00 72.69 159 SER A O 1
ATOM 1259 N N . HIS A 1 160 ? 1.304 3.081 -11.933 1.00 75.19 160 HIS A N 1
ATOM 1260 C CA . HIS A 1 160 ? 1.376 2.830 -13.375 1.00 75.19 160 HIS A CA 1
ATOM 1261 C C . HIS A 1 160 ? 1.191 4.106 -14.201 1.00 75.19 160 HIS A C 1
ATOM 1263 O O . HIS A 1 160 ? 1.951 4.344 -15.140 1.00 75.19 160 HIS A O 1
ATOM 1269 N N . HIS A 1 161 ? 0.220 4.949 -13.843 1.00 75.62 161 HIS A N 1
ATOM 1270 C CA . HIS A 1 161 ? -0.053 6.176 -14.585 1.00 75.62 161 HIS A CA 1
ATOM 1271 C C . HIS A 1 161 ? 1.095 7.189 -14.472 1.00 75.62 161 HIS A C 1
ATOM 1273 O O . HIS A 1 161 ? 1.549 7.729 -15.481 1.00 75.62 161 HIS A O 1
ATOM 1279 N N . GLN A 1 162 ? 1.623 7.393 -13.262 1.00 76.25 162 GLN A N 1
ATOM 1280 C CA . GLN A 1 162 ? 2.759 8.287 -13.029 1.00 76.25 162 GLN A CA 1
ATOM 1281 C C . GLN A 1 162 ? 4.028 7.794 -13.724 1.00 76.25 162 GLN A C 1
ATOM 1283 O O . GLN A 1 162 ? 4.740 8.586 -14.337 1.00 76.25 162 GLN A O 1
ATOM 1288 N N . LEU A 1 163 ? 4.304 6.487 -13.699 1.00 75.50 163 LEU A N 1
ATOM 1289 C CA . LEU A 1 163 ? 5.449 5.935 -14.421 1.00 75.50 163 LEU A CA 1
ATOM 1290 C C . LEU A 1 163 ? 5.341 6.161 -15.928 1.00 75.50 163 LEU A C 1
ATOM 1292 O O . LEU A 1 163 ? 6.338 6.536 -16.546 1.00 75.50 163 LEU A O 1
ATOM 1296 N N . LEU A 1 164 ? 4.151 5.995 -16.511 1.00 77.19 164 LEU A N 1
ATOM 1297 C CA . LEU A 1 164 ? 3.927 6.269 -17.929 1.00 77.19 164 LEU A CA 1
ATOM 1298 C C . LEU A 1 164 ? 4.114 7.755 -18.253 1.00 77.19 164 LEU A C 1
ATOM 1300 O O . LEU A 1 164 ? 4.869 8.067 -19.169 1.00 77.19 164 LEU A O 1
ATOM 1304 N N . ILE A 1 165 ? 3.529 8.670 -17.474 1.00 81.50 165 ILE A N 1
ATOM 1305 C CA . ILE A 1 165 ? 3.682 10.118 -17.697 1.00 81.50 165 ILE A CA 1
ATOM 1306 C C . ILE A 1 165 ? 5.147 10.544 -17.587 1.00 81.50 165 ILE A C 1
ATOM 1308 O O . ILE A 1 165 ? 5.666 11.202 -18.488 1.00 81.50 165 ILE A O 1
ATOM 1312 N N . ILE A 1 166 ? 5.835 10.154 -16.511 1.00 79.88 166 ILE A N 1
ATOM 1313 C CA . ILE A 1 166 ? 7.232 10.549 -16.300 1.00 79.88 166 ILE A CA 1
ATOM 1314 C C . ILE A 1 166 ? 8.124 9.921 -17.380 1.00 79.88 166 ILE A C 1
ATOM 1316 O O . ILE A 1 166 ? 9.039 10.580 -17.868 1.00 79.88 166 ILE A O 1
ATOM 1320 N N . SER A 1 167 ? 7.859 8.677 -17.797 1.00 72.94 167 SER A N 1
ATOM 1321 C CA . SER A 1 167 ? 8.610 8.053 -18.894 1.00 72.94 167 SER A CA 1
ATOM 1322 C C . SER A 1 167 ? 8.397 8.761 -20.233 1.00 72.94 167 SER A C 1
ATOM 1324 O O . SER A 1 167 ? 9.373 8.999 -20.939 1.00 72.94 167 SER A O 1
ATOM 1326 N N . ALA A 1 168 ? 7.167 9.173 -20.551 1.00 82.12 168 ALA A N 1
ATOM 1327 C CA . ALA A 1 168 ? 6.867 9.925 -21.764 1.00 82.12 168 ALA A CA 1
ATOM 1328 C C . ALA A 1 168 ? 7.540 11.307 -21.757 1.00 82.12 168 ALA A C 1
ATOM 1330 O O . ALA A 1 168 ? 8.167 11.688 -22.742 1.00 82.12 168 ALA A O 1
ATOM 1331 N N . LEU A 1 169 ? 7.470 12.033 -20.635 1.00 84.62 169 LEU A N 1
ATOM 1332 C CA . LEU A 1 169 ? 8.114 13.341 -20.485 1.00 84.62 169 LEU A CA 1
ATOM 1333 C C . LEU A 1 169 ? 9.638 13.255 -20.624 1.00 84.62 169 LEU A C 1
ATOM 1335 O O . LEU A 1 169 ? 10.222 14.065 -21.341 1.00 84.62 169 LEU A O 1
ATOM 1339 N N . MET A 1 170 ? 10.278 12.266 -19.990 1.00 74.69 170 MET A N 1
ATOM 1340 C CA . MET A 1 170 ? 11.723 12.056 -20.140 1.00 74.69 170 MET A CA 1
ATOM 1341 C C . MET A 1 170 ? 12.092 11.669 -21.571 1.00 74.69 170 MET A C 1
ATOM 1343 O O . MET A 1 170 ? 13.014 12.255 -22.119 1.00 74.69 170 MET A O 1
ATOM 1347 N N . ALA A 1 171 ? 11.343 10.773 -22.221 1.00 77.38 171 ALA A N 1
ATOM 1348 C CA . ALA A 1 171 ? 11.618 10.406 -23.609 1.00 77.38 171 ALA A CA 1
ATOM 1349 C C . ALA A 1 171 ? 11.530 11.617 -24.554 1.00 77.38 171 ALA A C 1
ATOM 1351 O O . ALA A 1 171 ? 12.377 11.784 -25.429 1.00 77.38 171 ALA A O 1
ATOM 1352 N N . ILE A 1 172 ? 10.541 12.498 -24.359 1.00 83.44 172 ILE A N 1
ATOM 1353 C CA . ILE A 1 172 ? 10.423 13.750 -25.122 1.00 83.44 172 ILE A CA 1
ATOM 1354 C C . ILE A 1 172 ? 11.619 14.668 -24.847 1.00 83.44 172 ILE A C 1
ATOM 1356 O O . ILE A 1 172 ? 12.166 15.253 -25.784 1.00 83.44 172 ILE A O 1
ATOM 1360 N N . PHE A 1 173 ? 12.036 14.790 -23.586 1.00 81.69 173 PHE A N 1
ATOM 1361 C CA . PHE A 1 173 ? 13.204 15.578 -23.204 1.00 81.69 173 PHE A CA 1
ATOM 1362 C C . PHE A 1 173 ? 14.486 15.044 -23.856 1.00 81.69 173 PHE A C 1
ATOM 1364 O O . PHE A 1 173 ? 15.193 15.813 -24.503 1.00 81.69 173 PHE A O 1
ATOM 1371 N N . ASP A 1 174 ? 14.729 13.735 -23.782 1.00 73.50 174 ASP A N 1
ATOM 1372 C CA . ASP A 1 174 ? 15.896 13.078 -24.374 1.00 73.50 174 ASP A CA 1
ATOM 1373 C C . ASP A 1 174 ? 15.912 13.248 -25.895 1.00 73.50 174 ASP A C 1
ATOM 1375 O O . ASP A 1 174 ? 16.922 13.661 -26.459 1.00 73.50 174 ASP A O 1
ATOM 1379 N N . ILE A 1 175 ? 14.776 13.028 -26.569 1.00 76.38 175 ILE A N 1
ATOM 1380 C CA . ILE A 1 175 ? 14.634 13.241 -28.017 1.00 76.38 175 ILE A CA 1
ATOM 1381 C C . ILE A 1 175 ? 14.935 14.696 -28.395 1.00 76.38 175 ILE A C 1
ATOM 1383 O O . ILE A 1 175 ? 15.617 14.945 -29.394 1.00 76.38 175 ILE A O 1
ATOM 1387 N N . SER A 1 176 ? 14.438 15.649 -27.605 1.00 78.94 176 SER A N 1
ATOM 1388 C CA . SER A 1 176 ? 14.630 17.081 -27.846 1.00 78.94 176 SER A CA 1
ATOM 1389 C C . SER A 1 176 ? 16.090 17.487 -27.651 1.00 78.94 176 SER A C 1
ATOM 1391 O O . SER A 1 176 ? 16.653 18.183 -28.497 1.00 78.94 176 SER A O 1
ATOM 1393 N N . LEU A 1 177 ? 16.730 17.004 -26.583 1.00 75.94 177 LEU A N 1
ATOM 1394 C CA . LEU A 1 177 ? 18.154 17.205 -26.322 1.00 75.94 177 LEU A CA 1
ATOM 1395 C C . LEU A 1 177 ? 18.999 16.646 -27.474 1.00 75.94 177 LEU A C 1
ATOM 1397 O O . LEU A 1 177 ? 19.899 17.321 -27.975 1.00 75.94 177 LEU A O 1
ATOM 1401 N N . LEU A 1 178 ? 18.658 15.445 -27.943 1.00 70.19 178 LEU A N 1
ATOM 1402 C CA . LEU A 1 178 ? 19.336 14.773 -29.044 1.00 70.19 178 LEU A CA 1
ATOM 1403 C C . LEU A 1 178 ? 19.204 15.553 -30.361 1.00 70.19 178 LEU A C 1
ATOM 1405 O O . LEU A 1 178 ? 20.172 15.684 -31.111 1.00 70.19 178 LEU A O 1
ATOM 1409 N N . ALA A 1 179 ? 18.019 16.107 -30.633 1.00 73.38 179 ALA A N 1
ATOM 1410 C CA . ALA A 1 179 ? 17.772 16.941 -31.806 1.00 73.38 179 ALA A CA 1
ATOM 1411 C C . ALA A 1 179 ? 18.590 18.247 -31.767 1.00 73.38 179 ALA A C 1
ATOM 1413 O O . ALA A 1 179 ? 19.171 18.642 -32.783 1.00 73.38 179 ALA A O 1
ATOM 1414 N N . ILE A 1 180 ? 18.684 18.886 -30.594 1.00 75.06 180 ILE A N 1
ATOM 1415 C CA . ILE A 1 180 ? 19.482 20.105 -30.384 1.00 75.06 180 ILE A CA 1
ATOM 1416 C C . ILE A 1 180 ? 20.979 19.821 -30.540 1.00 75.06 180 ILE A C 1
ATOM 1418 O O . ILE A 1 180 ? 21.689 20.625 -31.142 1.00 75.06 180 ILE A O 1
ATOM 1422 N N . LEU A 1 181 ? 21.459 18.691 -30.016 1.00 68.50 181 LEU A N 1
ATOM 1423 C CA . LEU A 1 181 ? 22.880 18.360 -30.009 1.00 68.50 181 LEU A CA 1
ATOM 1424 C C . LEU A 1 181 ? 23.392 17.933 -31.387 1.00 68.50 181 LEU A C 1
ATOM 1426 O O . LEU A 1 181 ? 24.461 18.375 -31.807 1.00 68.50 181 LEU A O 1
ATOM 1430 N N . TYR A 1 182 ? 22.639 17.098 -32.110 1.00 67.94 182 TYR A N 1
ATOM 1431 C CA . TYR A 1 182 ? 23.103 16.592 -33.401 1.00 67.94 182 TYR A CA 1
ATOM 1432 C C . TYR A 1 182 ? 22.896 17.571 -34.557 1.00 67.94 182 TYR A C 1
ATOM 1434 O O . TYR A 1 182 ? 23.677 17.520 -35.505 1.00 67.94 182 TYR A O 1
ATOM 1442 N N . ARG A 1 183 ? 21.870 18.443 -34.516 1.00 69.06 183 ARG A N 1
ATOM 1443 C CA . ARG A 1 183 ? 21.484 19.396 -35.594 1.00 69.06 183 ARG A CA 1
ATOM 1444 C C . ARG A 1 183 ? 21.398 18.786 -37.012 1.00 69.06 183 ARG A C 1
ATOM 1446 O O . ARG A 1 183 ? 21.253 19.517 -37.990 1.00 69.06 183 ARG A O 1
ATOM 1453 N N . ASP A 1 184 ? 21.459 17.460 -37.135 1.00 71.12 184 ASP A N 1
ATOM 1454 C CA . ASP A 1 184 ? 21.425 16.686 -38.371 1.00 71.12 184 ASP A CA 1
ATOM 1455 C C . ASP A 1 184 ? 20.474 15.497 -38.194 1.00 71.12 184 ASP A C 1
ATOM 1457 O O . ASP A 1 184 ? 20.683 14.622 -37.348 1.00 71.12 184 ASP A O 1
ATOM 1461 N N . LEU A 1 185 ? 19.421 15.470 -39.013 1.00 72.69 185 LEU A N 1
ATOM 1462 C CA . LEU A 1 185 ? 18.365 14.458 -38.960 1.00 72.69 185 LEU A CA 1
ATOM 1463 C C . LEU A 1 185 ? 18.893 13.039 -39.205 1.00 72.69 185 LEU A C 1
ATOM 1465 O O . LEU A 1 185 ? 18.310 12.086 -38.695 1.00 72.69 185 LEU A O 1
ATOM 1469 N N . ARG A 1 186 ? 19.994 12.876 -39.956 1.00 72.31 186 ARG A N 1
ATOM 1470 C CA . ARG A 1 186 ? 20.563 11.547 -40.231 1.00 72.31 186 ARG A CA 1
ATOM 1471 C C . ARG A 1 186 ? 21.188 10.939 -38.981 1.00 72.31 186 ARG A C 1
ATOM 1473 O O . ARG A 1 186 ? 20.887 9.795 -38.657 1.00 72.31 186 ARG A O 1
ATOM 1480 N N . LEU A 1 187 ? 22.012 11.712 -38.271 1.00 68.81 187 LEU A N 1
ATOM 1481 C CA . LEU A 1 187 ? 22.671 11.274 -37.035 1.00 68.81 187 LEU A CA 1
ATOM 1482 C C . LEU A 1 187 ? 21.652 10.999 -35.929 1.00 68.81 187 LEU A C 1
ATOM 1484 O O . LEU A 1 187 ? 21.749 9.994 -35.229 1.00 68.81 187 LEU A O 1
ATOM 1488 N N . TRP A 1 188 ? 20.630 11.853 -35.839 1.00 75.81 188 TRP A N 1
ATOM 1489 C CA . TRP A 1 188 ? 19.515 11.657 -34.922 1.00 75.81 188 TRP A CA 1
ATOM 1490 C C . TRP A 1 188 ? 18.756 10.350 -35.206 1.00 75.81 188 TRP A C 1
ATOM 1492 O O . TRP A 1 188 ? 18.554 9.554 -34.292 1.00 75.81 188 TRP A O 1
ATOM 1502 N N . LEU A 1 189 ? 18.404 10.075 -36.469 1.00 77.44 189 LEU A N 1
ATOM 1503 C CA . LEU A 1 189 ? 17.679 8.855 -36.841 1.00 77.44 189 LEU A CA 1
ATOM 1504 C C . LEU A 1 189 ? 18.499 7.586 -36.564 1.00 77.44 189 LEU A C 1
ATOM 1506 O O . LEU A 1 189 ? 17.957 6.610 -36.052 1.00 77.44 189 LEU A O 1
ATOM 1510 N N . ILE A 1 190 ? 19.802 7.611 -36.860 1.00 75.75 190 ILE A N 1
ATOM 1511 C CA . ILE A 1 190 ? 20.720 6.505 -36.554 1.00 75.75 190 ILE A CA 1
ATOM 1512 C C . ILE A 1 190 ? 20.707 6.216 -35.053 1.00 75.75 190 ILE A C 1
ATOM 1514 O O . ILE A 1 190 ? 20.514 5.071 -34.658 1.00 75.75 190 ILE A O 1
ATOM 1518 N N . GLN A 1 191 ? 20.847 7.247 -34.217 1.00 76.06 191 GLN A N 1
ATOM 1519 C CA . GLN A 1 191 ? 20.881 7.067 -32.769 1.00 76.06 191 GLN A CA 1
ATOM 1520 C C . GLN A 1 191 ? 19.551 6.527 -32.223 1.00 76.06 191 GLN A C 1
ATOM 1522 O O . GLN A 1 191 ? 19.556 5.641 -31.370 1.00 76.06 191 GLN A O 1
ATOM 1527 N N . VAL A 1 192 ? 18.412 6.994 -32.745 1.00 80.12 192 VAL A N 1
ATOM 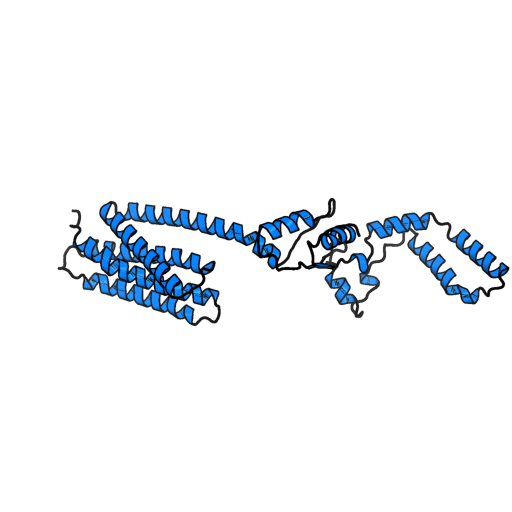1528 C CA . VAL A 1 192 ? 17.086 6.466 -32.381 1.00 80.12 192 VAL A CA 1
ATOM 1529 C C . VAL A 1 192 ? 16.953 4.985 -32.750 1.00 80.12 192 VAL A C 1
ATOM 1531 O O . VAL A 1 192 ? 16.461 4.200 -31.939 1.00 80.12 192 VAL A O 1
ATOM 1534 N N . ILE A 1 193 ? 17.424 4.576 -33.933 1.00 81.69 193 ILE A N 1
ATOM 1535 C CA . ILE A 1 193 ? 17.413 3.168 -34.363 1.00 81.69 193 ILE A CA 1
ATOM 1536 C C . ILE A 1 193 ? 18.318 2.318 -33.463 1.00 81.69 193 ILE A C 1
ATOM 1538 O O . ILE A 1 193 ? 17.903 1.244 -33.023 1.00 81.69 193 ILE A O 1
ATOM 1542 N N . THR A 1 194 ? 19.517 2.807 -33.137 1.00 81.94 194 THR A N 1
ATOM 1543 C CA . THR A 1 194 ? 20.446 2.141 -32.212 1.00 81.94 194 THR A CA 1
ATOM 1544 C C . THR A 1 194 ? 19.800 1.915 -30.843 1.00 81.94 194 THR A C 1
ATOM 1546 O O . THR A 1 194 ? 19.854 0.807 -30.306 1.00 81.94 194 THR A O 1
ATOM 1549 N N . LEU A 1 195 ? 19.140 2.938 -30.289 1.00 82.69 195 LEU A N 1
ATOM 1550 C CA . LEU A 1 195 ? 18.421 2.839 -29.018 1.00 82.69 195 LEU A CA 1
ATOM 1551 C C . LEU A 1 195 ? 17.262 1.841 -29.088 1.00 82.69 195 LEU A C 1
ATOM 1553 O O . LEU A 1 195 ? 17.117 1.000 -28.200 1.00 82.69 195 LEU A O 1
ATOM 1557 N N . ALA A 1 196 ? 16.448 1.917 -30.143 1.00 84.69 196 ALA A N 1
ATOM 1558 C CA . ALA A 1 196 ? 15.322 1.012 -30.342 1.00 84.69 196 ALA A CA 1
ATOM 1559 C C . ALA A 1 196 ? 15.785 -0.450 -30.417 1.00 84.69 196 ALA A C 1
ATOM 1561 O O . ALA A 1 196 ? 15.164 -1.325 -29.812 1.00 84.69 196 ALA A O 1
ATOM 1562 N N . PHE A 1 197 ? 16.910 -0.708 -31.091 1.00 86.25 197 PHE A N 1
ATOM 1563 C CA . PHE A 1 197 ? 17.525 -2.030 -31.131 1.00 86.25 197 PHE A CA 1
ATOM 1564 C C . PHE A 1 197 ? 18.025 -2.473 -29.749 1.00 86.25 197 PHE A C 1
ATOM 1566 O O . PHE A 1 197 ? 17.720 -3.586 -29.329 1.00 86.25 197 PHE A O 1
ATOM 1573 N N . GLY A 1 198 ? 18.726 -1.605 -29.011 1.00 85.06 198 GLY A N 1
ATOM 1574 C CA . GLY A 1 198 ? 19.219 -1.909 -27.663 1.00 85.06 198 GLY A CA 1
ATOM 1575 C C . GLY A 1 198 ? 18.099 -2.278 -26.683 1.00 85.06 198 GLY A C 1
ATOM 1576 O O . GLY A 1 198 ? 18.175 -3.301 -26.002 1.00 85.06 198 GLY A O 1
ATOM 1577 N N . ILE A 1 199 ? 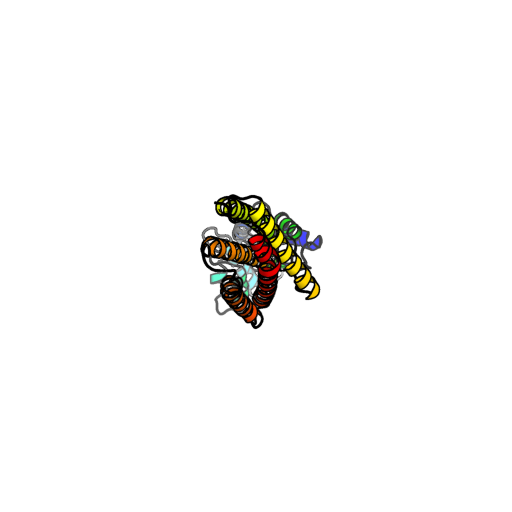17.012 -1.500 -26.665 1.00 84.88 199 ILE A N 1
ATOM 1578 C CA . ILE A 1 199 ? 15.833 -1.776 -25.827 1.00 84.88 199 ILE A CA 1
ATOM 1579 C C . ILE A 1 199 ? 15.100 -3.031 -26.307 1.00 84.88 199 ILE A C 1
ATOM 1581 O O . ILE A 1 199 ? 14.707 -3.864 -25.492 1.00 84.88 199 ILE A O 1
ATOM 1585 N N . GLY A 1 200 ? 14.923 -3.200 -27.620 1.00 86.19 200 GLY A N 1
ATOM 1586 C CA . GLY A 1 200 ? 14.287 -4.388 -28.187 1.00 86.19 200 GLY A CA 1
ATOM 1587 C C . GLY A 1 200 ? 15.037 -5.669 -27.816 1.00 86.19 200 GLY A C 1
ATOM 1588 O O . GLY A 1 200 ? 14.425 -6.635 -27.358 1.00 86.19 200 GLY A O 1
ATOM 1589 N N . ALA A 1 201 ? 16.367 -5.654 -27.927 1.00 86.94 201 ALA A N 1
ATOM 1590 C CA . ALA A 1 201 ? 17.233 -6.767 -27.553 1.00 86.94 201 ALA A CA 1
ATOM 1591 C C . ALA A 1 201 ? 17.230 -7.026 -26.037 1.00 86.94 201 ALA A C 1
ATOM 1593 O O . ALA A 1 201 ? 17.213 -8.184 -25.611 1.00 86.94 201 ALA A O 1
ATOM 1594 N N . MET A 1 202 ? 17.158 -5.972 -25.216 1.00 87.44 202 MET A N 1
ATOM 1595 C CA . MET A 1 202 ? 16.956 -6.083 -23.769 1.00 87.44 202 MET A CA 1
ATOM 1596 C C . MET A 1 202 ? 15.635 -6.788 -23.442 1.00 87.44 202 MET A C 1
ATOM 1598 O O . MET A 1 202 ? 15.645 -7.775 -22.710 1.00 87.44 202 MET A O 1
ATOM 1602 N N . ILE A 1 203 ? 14.511 -6.337 -24.010 1.00 86.19 203 ILE A N 1
ATOM 1603 C CA . ILE A 1 203 ? 13.186 -6.938 -23.784 1.00 86.19 203 ILE A CA 1
ATOM 1604 C C . ILE A 1 203 ? 13.173 -8.400 -24.242 1.00 86.19 203 ILE A C 1
ATOM 1606 O O . ILE A 1 203 ? 12.692 -9.270 -23.514 1.00 86.19 203 ILE A O 1
ATOM 1610 N N . ALA A 1 204 ? 13.731 -8.690 -25.421 1.00 86.62 204 ALA A N 1
ATOM 1611 C CA . ALA A 1 204 ? 13.836 -10.049 -25.943 1.00 86.62 204 ALA A CA 1
ATOM 1612 C C . ALA A 1 204 ? 14.654 -10.956 -25.010 1.00 86.62 204 ALA A C 1
ATOM 1614 O O . ALA A 1 204 ? 14.223 -12.064 -24.689 1.00 86.62 204 ALA A O 1
ATOM 1615 N N . SER A 1 205 ? 15.789 -10.463 -24.510 1.00 85.75 205 SER A N 1
ATOM 1616 C CA . SER A 1 205 ? 16.656 -11.199 -23.585 1.00 85.75 205 SER A CA 1
ATOM 1617 C C . SER A 1 205 ? 15.988 -11.422 -22.228 1.00 85.75 205 SER A C 1
ATOM 1619 O O . SER A 1 205 ? 16.031 -12.527 -21.694 1.00 85.75 205 SER A O 1
ATOM 1621 N N . MET A 1 206 ? 15.305 -10.409 -21.688 1.00 84.25 206 MET A N 1
ATOM 1622 C CA . MET A 1 206 ? 14.551 -10.527 -20.436 1.00 84.25 206 MET A CA 1
ATOM 1623 C C . MET A 1 206 ? 13.408 -11.539 -20.547 1.00 84.25 206 MET A C 1
ATOM 1625 O O . MET A 1 206 ? 13.188 -12.314 -19.616 1.00 84.25 206 MET A O 1
ATOM 1629 N N . LYS A 1 207 ? 12.712 -11.568 -21.692 1.00 83.50 207 LYS A N 1
ATOM 1630 C CA . LYS A 1 207 ? 11.673 -12.564 -21.975 1.00 83.50 207 LYS A CA 1
ATOM 1631 C C . LYS A 1 207 ? 12.259 -13.977 -22.040 1.00 83.50 207 LYS A C 1
ATOM 1633 O O . LYS A 1 207 ? 11.657 -14.898 -21.499 1.00 83.50 207 LYS A O 1
ATOM 1638 N N . LEU A 1 208 ? 13.432 -14.144 -22.656 1.00 84.19 208 LEU A N 1
ATOM 1639 C CA . LEU A 1 208 ? 14.128 -15.433 -22.741 1.00 84.19 208 LEU A CA 1
ATOM 1640 C C . LEU A 1 208 ? 14.570 -15.944 -21.356 1.00 84.19 208 LEU A C 1
ATOM 1642 O O . LEU A 1 208 ? 14.456 -17.128 -21.050 1.00 84.19 208 LEU A O 1
ATOM 1646 N N . LEU A 1 209 ? 15.027 -15.030 -20.499 1.00 79.75 209 LEU A N 1
ATOM 1647 C CA . LEU A 1 209 ? 15.477 -15.305 -19.132 1.00 79.75 209 LEU A CA 1
ATOM 1648 C C . LEU A 1 209 ? 14.327 -15.463 -18.121 1.00 79.75 209 LEU A C 1
ATOM 1650 O O . LEU A 1 209 ? 14.591 -15.609 -16.931 1.00 79.75 209 LEU A O 1
ATOM 1654 N N . HIS A 1 210 ? 13.064 -15.431 -18.571 1.00 73.06 210 HIS A N 1
ATOM 16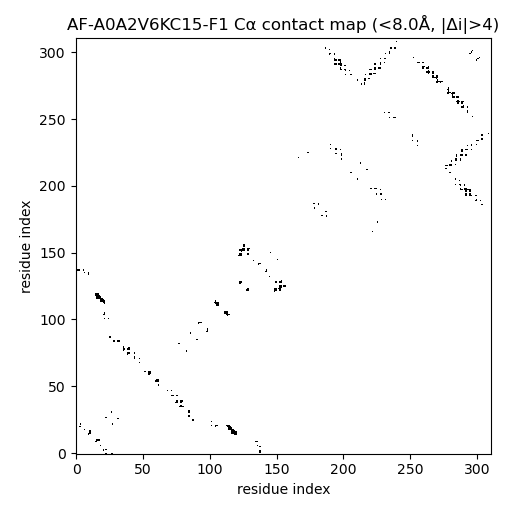55 C CA . HIS A 1 210 ? 11.868 -15.520 -17.721 1.00 73.06 210 HIS A CA 1
ATOM 1656 C C . HIS A 1 210 ? 11.857 -14.504 -16.560 1.00 73.06 210 HIS A C 1
ATOM 1658 O O . HIS A 1 210 ? 11.279 -14.748 -15.500 1.00 73.06 210 HIS A O 1
ATOM 1664 N N . ALA A 1 211 ? 12.484 -13.340 -16.747 1.00 70.75 211 ALA A N 1
ATOM 1665 C CA . ALA A 1 211 ? 12.519 -12.307 -15.724 1.00 70.75 211 ALA A CA 1
ATOM 1666 C C . ALA A 1 211 ? 11.143 -11.630 -15.614 1.00 70.75 211 ALA A C 1
ATOM 1668 O O . ALA A 1 211 ? 10.659 -11.016 -16.567 1.00 70.75 211 ALA A O 1
ATOM 1669 N N . HIS A 1 212 ? 10.508 -11.714 -14.443 1.00 63.50 212 HIS A N 1
ATOM 1670 C CA . HIS A 1 212 ? 9.231 -11.044 -14.200 1.00 63.50 212 HIS A CA 1
ATOM 1671 C C . HIS A 1 212 ? 9.384 -9.520 -14.294 1.00 63.50 212 HIS A C 1
ATOM 1673 O O . HIS A 1 212 ? 10.245 -8.927 -13.642 1.00 63.50 212 HIS A O 1
ATOM 1679 N N . LEU A 1 213 ? 8.530 -8.865 -15.083 1.00 63.88 213 LEU A N 1
ATOM 1680 C CA . LEU A 1 213 ? 8.469 -7.406 -15.142 1.00 63.88 213 LEU A CA 1
ATOM 1681 C C . LEU A 1 213 ? 7.831 -6.874 -13.857 1.00 63.88 213 LEU A C 1
ATOM 1683 O O . LEU A 1 213 ? 6.616 -6.911 -13.691 1.00 63.88 213 LEU A O 1
ATOM 1687 N N . ASN A 1 214 ? 8.670 -6.398 -12.940 1.00 67.75 214 ASN A N 1
ATOM 1688 C CA . ASN A 1 214 ? 8.244 -5.725 -11.718 1.00 67.75 214 ASN A CA 1
ATOM 1689 C C . ASN A 1 214 ? 8.445 -4.203 -11.840 1.00 67.75 214 ASN A C 1
ATOM 1691 O O . ASN A 1 214 ? 9.131 -3.731 -12.749 1.00 67.75 214 ASN A O 1
ATOM 1695 N N . LEU A 1 215 ? 7.895 -3.429 -10.905 1.00 68.25 215 LEU A N 1
ATOM 1696 C CA . LEU A 1 215 ? 7.943 -1.964 -10.906 1.00 68.25 215 LEU A CA 1
ATOM 1697 C C . LEU A 1 215 ? 9.371 -1.410 -11.055 1.00 68.25 215 LEU A C 1
ATOM 1699 O O . LEU A 1 215 ? 9.611 -0.487 -11.830 1.00 68.25 215 LEU A O 1
ATOM 1703 N N . LEU A 1 216 ? 10.339 -2.015 -10.359 1.00 72.50 216 LEU A N 1
ATOM 1704 C CA . LEU A 1 216 ? 11.749 -1.627 -10.459 1.00 72.50 216 LEU A CA 1
ATOM 1705 C C . LEU A 1 216 ? 12.382 -2.006 -11.803 1.00 72.50 216 LEU A C 1
ATOM 1707 O O . LEU A 1 216 ? 13.237 -1.280 -12.302 1.00 72.50 216 LEU A O 1
ATOM 1711 N N . ASN A 1 217 ? 11.929 -3.081 -12.447 1.00 74.81 217 ASN A N 1
ATOM 1712 C CA . ASN A 1 217 ? 12.419 -3.444 -13.777 1.00 74.81 217 ASN A CA 1
ATOM 1713 C C . ASN A 1 217 ? 11.936 -2.433 -14.825 1.00 74.81 217 ASN A C 1
ATOM 1715 O O . ASN A 1 217 ? 12.660 -2.149 -15.772 1.00 74.81 217 ASN A O 1
ATOM 1719 N N . VAL A 1 218 ? 10.778 -1.796 -14.629 1.00 74.88 218 VAL A N 1
ATOM 1720 C CA . VAL A 1 218 ? 10.345 -0.689 -15.498 1.00 74.88 218 VAL A CA 1
ATOM 1721 C C . VAL A 1 218 ? 11.297 0.512 -15.402 1.00 74.88 218 VAL A C 1
ATOM 1723 O O . VAL A 1 218 ? 11.551 1.188 -16.398 1.00 74.88 218 VAL A O 1
ATOM 1726 N N . LEU A 1 219 ? 11.893 0.750 -14.229 1.00 78.50 219 LEU A N 1
ATOM 1727 C CA . LEU A 1 219 ? 12.911 1.788 -14.054 1.00 78.50 219 LEU A CA 1
ATOM 1728 C C . LEU A 1 219 ? 14.205 1.470 -14.822 1.00 78.50 219 LEU A C 1
ATOM 1730 O O . LEU A 1 219 ? 14.846 2.392 -15.324 1.00 78.50 219 LEU A O 1
ATOM 1734 N N . SER A 1 220 ? 14.553 0.186 -14.973 1.00 82.00 220 SER A N 1
ATOM 1735 C CA . SER A 1 220 ? 15.752 -0.233 -15.713 1.00 82.00 220 SER A CA 1
ATOM 1736 C C . SER A 1 220 ? 15.724 0.193 -17.184 1.00 82.00 220 SER A C 1
ATOM 1738 O O . SER A 1 220 ? 16.742 0.655 -17.689 1.00 82.00 220 SER A O 1
ATOM 1740 N N . PHE A 1 221 ? 14.562 0.159 -17.853 1.00 81.75 221 PHE A N 1
ATOM 1741 C CA . PHE A 1 221 ? 14.442 0.630 -19.240 1.00 81.75 221 PHE A CA 1
ATOM 1742 C C . PHE A 1 221 ? 14.835 2.100 -19.387 1.00 81.75 221 PHE A C 1
ATOM 1744 O O . PHE A 1 221 ? 15.515 2.463 -20.343 1.00 81.75 221 PHE A O 1
ATOM 1751 N N . ARG A 1 222 ? 14.449 2.944 -18.421 1.00 78.56 222 ARG A N 1
ATOM 1752 C CA . ARG A 1 222 ? 14.818 4.367 -18.418 1.00 78.56 222 ARG A CA 1
ATOM 1753 C C . ARG A 1 222 ? 16.306 4.574 -18.180 1.00 78.56 222 ARG A C 1
ATOM 1755 O O . ARG A 1 222 ? 16.918 5.408 -18.833 1.00 78.56 222 ARG A O 1
ATOM 1762 N N . LEU A 1 223 ? 16.889 3.802 -17.268 1.00 84.81 223 LEU A N 1
ATOM 1763 C CA . LEU A 1 223 ? 18.319 3.883 -16.988 1.00 84.81 223 LEU A CA 1
ATOM 1764 C C . LEU A 1 223 ? 19.153 3.471 -18.207 1.00 84.81 223 LEU A C 1
ATOM 1766 O O . LEU A 1 223 ? 20.122 4.139 -18.553 1.00 84.81 223 LEU A O 1
ATOM 1770 N N . VAL A 1 224 ? 18.737 2.401 -18.885 1.00 84.88 224 VAL A N 1
ATOM 1771 C CA . VAL A 1 224 ? 19.375 1.913 -20.113 1.00 84.88 224 VAL A CA 1
ATOM 1772 C C . VAL A 1 224 ? 19.223 2.923 -21.247 1.00 84.88 224 VAL A C 1
ATOM 1774 O O . VAL A 1 224 ? 20.186 3.156 -21.968 1.00 84.88 224 VAL A O 1
ATOM 1777 N N . LEU A 1 225 ? 18.054 3.557 -21.381 1.00 81.94 225 LEU A N 1
ATOM 1778 C CA . LEU A 1 225 ? 17.832 4.649 -22.331 1.00 81.94 225 LEU A CA 1
ATOM 1779 C C . LEU A 1 225 ? 18.823 5.798 -22.122 1.00 81.94 225 LEU A C 1
ATOM 1781 O O . LEU A 1 225 ? 19.507 6.172 -23.070 1.00 81.94 225 LEU A O 1
ATOM 1785 N N . ALA A 1 226 ? 18.946 6.303 -20.892 1.00 82.25 226 ALA A N 1
ATOM 1786 C CA . ALA A 1 226 ? 19.857 7.401 -20.569 1.00 82.25 226 ALA A CA 1
ATOM 1787 C C . ALA A 1 226 ? 21.318 7.049 -20.905 1.00 82.25 226 ALA A C 1
ATOM 1789 O O . ALA A 1 226 ? 21.978 7.759 -21.660 1.00 82.25 226 ALA A O 1
ATOM 1790 N N . ILE A 1 227 ? 21.788 5.887 -20.438 1.00 82.88 227 ILE A N 1
ATOM 1791 C CA . ILE A 1 227 ? 23.162 5.422 -20.682 1.00 82.88 227 ILE A CA 1
ATOM 1792 C C . ILE A 1 227 ? 23.406 5.155 -22.181 1.00 82.88 227 ILE A C 1
ATOM 1794 O O . ILE A 1 227 ? 24.487 5.423 -22.706 1.00 82.88 227 ILE A O 1
ATOM 1798 N N . GLY A 1 228 ? 22.403 4.646 -22.898 1.00 80.12 228 GLY A N 1
ATOM 1799 C CA . GLY A 1 228 ? 22.497 4.399 -24.334 1.00 80.12 228 GLY A CA 1
ATOM 1800 C C . GLY A 1 228 ? 22.607 5.679 -25.160 1.00 80.12 228 GLY A C 1
ATOM 1801 O O . GLY A 1 228 ? 23.366 5.719 -26.134 1.00 80.12 228 GLY A O 1
ATOM 1802 N N . VAL A 1 229 ? 21.903 6.743 -24.754 1.00 77.44 229 VAL A N 1
ATOM 1803 C CA . VAL A 1 229 ? 22.084 8.085 -25.323 1.00 77.44 229 VAL A CA 1
ATOM 1804 C C . VAL A 1 229 ? 23.504 8.586 -25.062 1.00 77.44 229 VAL A C 1
ATOM 1806 O O . VAL A 1 229 ? 24.162 9.021 -26.008 1.00 77.44 229 VAL A O 1
ATOM 1809 N N . ASP A 1 230 ? 24.009 8.456 -23.833 1.00 80.94 230 ASP A N 1
ATOM 1810 C CA . ASP A 1 230 ? 25.352 8.919 -23.461 1.00 80.94 230 ASP A CA 1
ATOM 1811 C C . ASP A 1 230 ? 26.450 8.277 -24.319 1.00 80.94 230 ASP A C 1
ATOM 1813 O O . ASP A 1 230 ? 27.355 8.971 -24.789 1.00 80.94 230 ASP A O 1
ATOM 1817 N N . TYR A 1 231 ? 26.357 6.971 -24.603 1.00 80.00 231 TYR A N 1
ATOM 1818 C CA . TYR A 1 231 ? 27.317 6.301 -25.487 1.00 80.00 231 TYR A CA 1
ATOM 1819 C C . TYR A 1 231 ? 27.286 6.849 -26.914 1.00 80.00 231 TYR A C 1
ATOM 1821 O O . TYR A 1 231 ? 28.344 7.059 -27.511 1.00 80.00 231 TYR A O 1
ATOM 1829 N N . GLY A 1 232 ? 26.100 7.127 -27.460 1.00 75.25 232 GLY A N 1
ATOM 1830 C CA . GLY A 1 232 ? 25.980 7.752 -28.777 1.00 75.25 232 GLY A CA 1
ATOM 1831 C C . GLY A 1 232 ? 26.557 9.162 -28.809 1.00 75.25 232 GLY A C 1
ATOM 1832 O O . GLY A 1 232 ? 27.290 9.518 -29.732 1.00 75.25 232 GLY A O 1
ATOM 1833 N N . ILE A 1 233 ? 26.273 9.966 -27.784 1.00 76.12 233 ILE A N 1
ATOM 1834 C CA . ILE A 1 233 ? 26.811 11.323 -27.647 1.00 76.12 233 ILE A CA 1
ATOM 1835 C C . ILE A 1 233 ? 28.335 11.288 -27.563 1.00 76.12 233 ILE A C 1
ATOM 1837 O O . ILE A 1 233 ? 29.001 12.050 -28.265 1.00 76.12 233 ILE A O 1
ATOM 1841 N N . TYR A 1 234 ? 28.894 10.391 -26.751 1.00 76.31 234 TYR A N 1
ATOM 1842 C CA . TYR A 1 234 ? 30.337 10.271 -26.577 1.00 76.31 234 TYR A CA 1
ATOM 1843 C C . TYR A 1 234 ? 31.036 9.898 -27.888 1.00 76.31 234 TYR A C 1
ATOM 1845 O O . TYR A 1 234 ? 32.022 10.534 -28.260 1.00 76.31 234 TYR A O 1
ATOM 1853 N N . VAL A 1 235 ? 30.486 8.934 -28.636 1.00 74.50 235 VAL A N 1
ATOM 1854 C CA . VAL A 1 235 ? 31.000 8.560 -29.963 1.00 74.50 235 VAL A CA 1
ATOM 1855 C C . VAL A 1 235 ? 30.992 9.760 -30.911 1.00 74.50 235 VAL A C 1
ATOM 1857 O O . VAL A 1 235 ? 31.992 10.007 -31.583 1.00 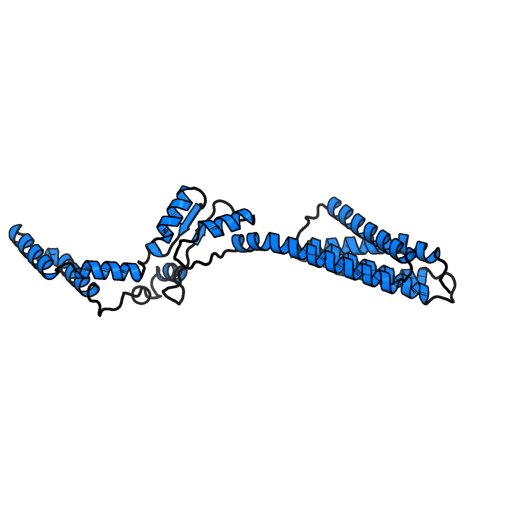74.50 235 VAL A O 1
ATOM 1860 N N . VAL A 1 236 ? 29.913 10.550 -30.937 1.00 71.94 236 VAL A N 1
ATOM 1861 C CA . VAL A 1 236 ? 29.840 11.738 -31.801 1.00 71.94 236 VAL A CA 1
ATOM 1862 C C . VAL A 1 236 ? 30.800 12.840 -31.368 1.00 71.94 236 VAL A C 1
ATOM 1864 O O . VAL A 1 236 ? 31.462 13.430 -32.219 1.00 71.94 236 VAL A O 1
ATOM 1867 N N . LEU A 1 237 ? 30.911 13.114 -30.069 1.00 71.81 237 LEU A N 1
ATOM 1868 C CA . LEU A 1 237 ? 31.803 14.148 -29.550 1.00 71.81 237 LEU A CA 1
ATOM 1869 C C . LEU A 1 237 ? 33.269 13.827 -29.855 1.00 71.81 237 LEU A C 1
ATOM 1871 O O . LEU A 1 237 ? 34.025 14.712 -30.257 1.00 71.81 237 LEU A O 1
ATOM 1875 N N . VAL A 1 238 ? 33.672 12.565 -29.681 1.00 70.50 238 VAL A N 1
ATOM 1876 C CA . VAL A 1 238 ? 35.027 12.124 -30.020 1.00 70.50 238 VAL A CA 1
ATOM 1877 C C . VAL A 1 238 ? 35.233 12.183 -31.533 1.00 70.50 238 VAL A C 1
ATOM 1879 O O . VAL A 1 238 ? 36.221 12.759 -31.974 1.00 70.50 238 VAL A O 1
ATOM 1882 N N . TRP A 1 239 ? 34.274 11.712 -32.338 1.00 66.88 239 TRP A N 1
ATOM 1883 C CA . TRP A 1 239 ? 34.352 11.803 -33.801 1.00 66.88 239 TRP A CA 1
ATOM 1884 C C . TRP A 1 239 ? 34.518 13.244 -34.309 1.00 66.88 239 TRP A C 1
ATOM 1886 O O . TRP A 1 239 ? 35.299 13.494 -35.221 1.00 66.88 239 TRP A O 1
ATOM 1896 N N . GLN A 1 240 ? 33.828 14.214 -33.700 1.00 66.69 240 GLN A N 1
ATOM 1897 C CA . GLN A 1 240 ? 33.968 15.632 -34.050 1.00 66.69 240 GLN A CA 1
ATOM 1898 C C . GLN A 1 240 ? 35.332 16.224 -33.654 1.00 66.69 240 GLN A C 1
ATOM 1900 O O . GLN A 1 240 ? 35.818 17.127 -34.336 1.00 66.69 240 GLN A O 1
ATOM 1905 N N . LYS A 1 241 ? 35.950 15.739 -32.567 1.00 66.00 241 LYS A N 1
ATOM 1906 C CA . LYS A 1 241 ? 37.265 16.207 -32.095 1.00 66.00 241 LYS A CA 1
ATOM 1907 C C . LYS A 1 241 ? 38.436 15.592 -32.866 1.00 66.00 241 LYS A C 1
ATOM 1909 O O . LYS A 1 241 ? 39.438 16.275 -33.055 1.00 66.00 241 LYS A O 1
ATOM 1914 N N . THR A 1 242 ? 38.326 14.353 -33.345 1.00 61.75 242 THR A N 1
ATOM 1915 C CA . THR A 1 242 ? 39.415 13.624 -34.031 1.00 61.75 242 THR A CA 1
ATOM 1916 C C . THR A 1 242 ? 39.547 14.016 -35.513 1.00 61.75 242 THR A C 1
ATOM 1918 O O . THR A 1 242 ? 39.649 13.168 -36.393 1.00 61.75 242 THR A O 1
ATOM 1921 N N . ARG A 1 243 ? 39.528 15.320 -35.819 1.00 54.69 243 ARG A N 1
ATOM 1922 C CA . ARG A 1 243 ? 39.490 15.858 -37.194 1.00 54.69 243 ARG A CA 1
ATOM 1923 C C . ARG A 1 243 ? 40.826 15.737 -37.961 1.00 54.69 243 ARG A C 1
ATOM 1925 O O . ARG A 1 243 ? 40.826 16.027 -39.151 1.00 54.69 243 ARG A O 1
ATOM 1932 N N . GLU A 1 244 ? 41.925 15.301 -37.328 1.00 50.19 244 GLU A N 1
ATOM 1933 C CA . GLU A 1 244 ? 43.274 15.309 -37.940 1.00 50.19 244 GLU A CA 1
ATOM 1934 C C . GLU A 1 244 ? 44.096 14.008 -37.870 1.00 50.19 244 GLU A C 1
ATOM 1936 O O . GLU A 1 244 ? 45.203 13.985 -38.397 1.00 50.19 244 GLU A O 1
ATOM 1941 N N . ILE A 1 245 ? 43.609 12.907 -37.289 1.00 44.91 245 ILE A N 1
ATOM 1942 C CA . ILE A 1 245 ? 44.416 11.675 -37.210 1.00 44.91 245 ILE A CA 1
ATOM 1943 C C . ILE A 1 245 ? 43.628 10.512 -37.800 1.00 44.91 245 ILE A C 1
ATOM 1945 O O . ILE A 1 245 ? 42.498 10.241 -37.398 1.00 44.91 245 ILE A O 1
ATOM 1949 N N . GLU A 1 246 ? 44.237 9.875 -38.798 1.00 46.16 246 GLU A N 1
ATOM 1950 C CA . GLU A 1 246 ? 43.804 8.654 -39.470 1.00 46.16 246 GLU A CA 1
ATOM 1951 C C . GLU A 1 246 ? 43.002 7.717 -38.563 1.00 46.16 246 GLU A C 1
ATOM 1953 O O . GLU A 1 246 ? 43.518 7.236 -37.563 1.00 46.16 246 GLU A O 1
ATOM 1958 N N . HIS A 1 247 ? 41.760 7.424 -38.961 1.00 52.25 247 HIS A N 1
ATOM 1959 C CA . HIS A 1 247 ? 41.066 6.145 -38.761 1.00 52.25 247 HIS A CA 1
ATOM 1960 C C . HIS A 1 247 ? 41.157 5.445 -37.390 1.00 52.25 247 HIS A C 1
ATOM 1962 O O . HIS A 1 247 ? 40.912 4.238 -37.329 1.00 52.25 247 HIS A O 1
ATOM 1968 N N . ASP A 1 248 ? 41.419 6.140 -36.280 1.00 57.34 248 ASP A N 1
ATOM 1969 C CA . ASP A 1 248 ? 41.549 5.480 -34.979 1.00 57.34 248 ASP A CA 1
ATOM 1970 C C . ASP A 1 248 ? 40.174 5.237 -34.340 1.00 57.34 248 ASP A C 1
ATOM 1972 O O . ASP A 1 248 ? 39.822 5.718 -33.263 1.00 57.34 248 ASP A O 1
ATOM 1976 N N . VAL A 1 249 ? 39.375 4.431 -35.039 1.00 60.72 249 VAL A N 1
ATOM 1977 C CA . VAL A 1 249 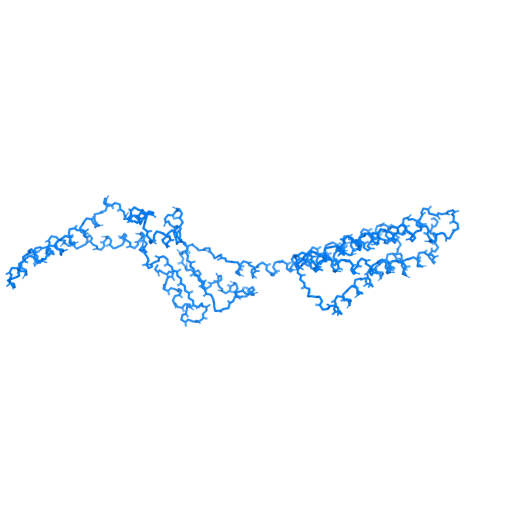? 38.183 3.742 -34.542 1.00 60.72 249 VAL A CA 1
ATOM 1978 C C . VAL A 1 249 ? 38.497 3.088 -33.189 1.00 60.72 249 VAL A C 1
ATOM 1980 O O . VAL A 1 249 ? 37.664 3.102 -32.283 1.00 60.72 249 VAL A O 1
ATOM 1983 N N . ALA A 1 250 ? 39.725 2.593 -32.997 1.00 62.47 250 ALA A N 1
ATOM 1984 C CA . ALA A 1 250 ? 40.160 2.016 -31.732 1.00 62.47 250 ALA A CA 1
ATOM 1985 C C . ALA A 1 250 ? 40.304 3.062 -30.605 1.00 62.47 250 ALA A C 1
ATOM 1987 O O . ALA A 1 250 ? 40.069 2.719 -29.445 1.00 62.47 250 ALA A O 1
ATOM 1988 N N . GLY A 1 251 ? 40.608 4.324 -30.916 1.00 65.69 251 GLY A N 1
ATOM 1989 C CA . GLY A 1 251 ? 40.639 5.443 -29.969 1.00 65.69 251 GLY A CA 1
ATOM 1990 C C . GLY A 1 251 ? 39.260 5.828 -29.415 1.00 65.69 251 GLY A C 1
ATOM 1991 O O . GLY A 1 251 ? 39.162 6.258 -28.267 1.00 65.69 251 GLY A O 1
ATOM 1992 N N . VAL A 1 252 ? 38.182 5.601 -30.179 1.00 70.62 252 VAL A N 1
ATOM 1993 C CA . VAL A 1 252 ? 36.788 5.832 -29.736 1.00 70.62 252 VAL A CA 1
ATOM 1994 C C . VAL A 1 252 ? 36.201 4.604 -29.042 1.00 70.62 252 VAL A C 1
ATOM 1996 O O . VAL A 1 252 ? 35.507 4.719 -28.033 1.00 70.62 252 VAL A O 1
ATOM 1999 N N . VAL A 1 253 ? 36.491 3.409 -29.564 1.00 73.94 253 VAL A N 1
ATOM 2000 C CA . VAL A 1 253 ? 35.914 2.159 -29.055 1.00 73.94 253 VAL A CA 1
ATOM 2001 C C . VAL A 1 253 ? 36.480 1.798 -27.687 1.00 73.94 253 VAL A C 1
ATOM 2003 O O . VAL A 1 253 ? 35.714 1.379 -26.826 1.00 73.94 253 VAL A O 1
ATOM 2006 N N . LYS A 1 254 ? 37.786 1.983 -27.440 1.00 78.25 254 LYS A N 1
ATOM 2007 C CA . LYS A 1 254 ? 38.409 1.579 -26.165 1.00 78.25 254 LYS A CA 1
ATOM 2008 C C . LYS A 1 254 ? 37.789 2.283 -24.943 1.00 78.25 254 LYS A C 1
ATOM 2010 O O . LYS A 1 254 ? 37.411 1.566 -24.016 1.00 78.25 254 LYS A O 1
ATOM 2015 N N . PRO A 1 255 ? 37.618 3.624 -24.906 1.00 81.00 255 PRO A N 1
ATOM 2016 C CA . PRO A 1 255 ? 37.000 4.293 -23.759 1.00 81.00 255 PRO A CA 1
ATOM 2017 C C . PRO A 1 255 ? 35.523 3.932 -23.576 1.00 81.00 255 PRO A C 1
ATOM 2019 O O . PRO A 1 255 ? 35.090 3.701 -22.449 1.00 81.00 255 PRO A O 1
ATOM 2022 N N . VAL A 1 256 ? 34.757 3.837 -24.671 1.00 81.94 256 VAL A N 1
ATOM 2023 C CA . VAL A 1 256 ? 33.323 3.500 -24.624 1.00 81.94 256 VAL A CA 1
ATOM 2024 C C . VAL A 1 256 ? 33.117 2.064 -24.148 1.00 81.94 256 VAL A C 1
ATOM 2026 O O . VAL A 1 256 ? 32.266 1.808 -23.301 1.00 81.94 256 VAL A O 1
ATOM 2029 N N . LEU A 1 257 ? 33.935 1.128 -24.630 1.00 85.44 257 LEU A N 1
ATOM 2030 C CA . LEU A 1 257 ? 33.893 -0.274 -24.227 1.00 85.44 257 LEU A CA 1
ATOM 2031 C C . LEU A 1 257 ? 34.323 -0.449 -22.767 1.00 85.44 257 LEU A C 1
ATOM 2033 O O . LEU A 1 257 ? 33.684 -1.205 -22.038 1.00 85.44 257 LEU A O 1
ATOM 2037 N N . LEU A 1 258 ? 35.337 0.293 -22.308 1.00 88.12 258 LEU A N 1
ATOM 2038 C CA . LEU A 1 258 ? 35.739 0.301 -20.901 1.00 88.12 258 LEU A CA 1
ATOM 2039 C C . LEU A 1 258 ? 34.620 0.845 -19.999 1.00 88.12 258 LEU A C 1
ATOM 2041 O O . LEU A 1 258 ? 34.275 0.197 -19.015 1.00 88.12 258 LEU A O 1
ATOM 2045 N N . ALA A 1 259 ? 34.017 1.985 -20.351 1.00 86.44 259 ALA A N 1
ATOM 2046 C CA . ALA A 1 259 ? 32.895 2.567 -19.611 1.00 86.44 259 ALA A CA 1
ATOM 2047 C C . ALA A 1 259 ? 31.648 1.661 -19.616 1.00 86.44 259 ALA A C 1
ATOM 2049 O O . ALA A 1 259 ? 30.936 1.560 -18.619 1.00 86.44 259 ALA A O 1
ATOM 2050 N N . GLY A 1 260 ? 31.394 0.972 -20.730 1.00 88.00 260 GLY A N 1
ATOM 2051 C CA . GLY A 1 260 ? 30.335 -0.024 -20.853 1.00 88.00 260 GLY A CA 1
ATOM 2052 C C . GLY A 1 260 ? 30.548 -1.228 -19.946 1.00 88.00 260 GLY A C 1
ATOM 2053 O O . GLY A 1 260 ? 29.665 -1.580 -19.167 1.00 88.00 260 GLY A O 1
ATOM 2054 N N . LEU A 1 261 ? 31.732 -1.840 -19.992 1.00 90.12 261 LEU A N 1
ATOM 2055 C CA . LEU A 1 261 ? 32.053 -3.009 -19.171 1.00 90.12 261 LEU A CA 1
ATOM 2056 C C . LEU A 1 261 ? 32.047 -2.700 -17.671 1.00 90.12 261 LEU A C 1
ATOM 2058 O O . LEU A 1 261 ? 31.586 -3.533 -16.888 1.00 90.12 261 LEU A O 1
ATOM 2062 N N . THR A 1 262 ? 32.516 -1.521 -17.251 1.00 91.50 262 THR A N 1
ATOM 2063 C CA . THR A 1 262 ? 32.452 -1.120 -15.837 1.00 91.50 262 THR A CA 1
ATOM 2064 C C . THR A 1 262 ? 31.012 -0.913 -15.378 1.00 91.50 262 THR A C 1
ATOM 2066 O O . THR A 1 262 ? 30.659 -1.376 -14.295 1.00 91.50 262 THR A O 1
ATOM 2069 N N . ALA A 1 263 ? 30.151 -0.315 -16.208 1.00 89.38 263 ALA A N 1
ATOM 2070 C CA . ALA A 1 263 ? 28.730 -0.158 -15.907 1.00 89.38 263 ALA A CA 1
ATOM 2071 C C . ALA A 1 263 ? 27.999 -1.512 -15.846 1.00 89.38 263 ALA A C 1
ATOM 2073 O O . ALA A 1 263 ? 27.282 -1.778 -14.879 1.00 89.38 263 ALA A O 1
ATOM 2074 N N . VAL A 1 264 ? 28.236 -2.405 -16.815 1.00 92.44 264 VAL A N 1
ATOM 2075 C CA . VAL A 1 264 ? 27.702 -3.780 -16.806 1.00 92.44 264 VAL A CA 1
ATOM 2076 C C . VAL A 1 264 ? 28.158 -4.529 -15.557 1.00 92.44 264 VAL A C 1
ATOM 2078 O O . VAL A 1 264 ? 27.344 -5.191 -14.922 1.00 92.44 264 VAL A O 1
ATOM 2081 N N . SER A 1 265 ? 29.422 -4.389 -15.155 1.00 92.56 265 SER A N 1
ATOM 2082 C CA . SER A 1 265 ? 29.946 -5.021 -13.936 1.00 92.56 265 SER A CA 1
ATOM 2083 C C . SER A 1 265 ? 29.323 -4.425 -12.668 1.00 92.56 265 SER A C 1
ATOM 2085 O O . SER A 1 265 ? 28.964 -5.163 -11.752 1.00 92.56 265 SER A O 1
ATOM 2087 N N . GLY A 1 266 ? 29.132 -3.103 -12.627 1.00 91.81 266 GLY A N 1
ATOM 2088 C CA . GLY A 1 266 ? 28.489 -2.401 -11.516 1.00 91.81 266 GLY A CA 1
ATOM 2089 C C . GLY A 1 266 ? 27.050 -2.862 -11.302 1.00 91.81 266 GLY A C 1
ATOM 2090 O O . GLY A 1 266 ? 26.716 -3.347 -10.221 1.00 91.81 266 GLY A O 1
ATOM 2091 N N . PHE A 1 267 ? 26.213 -2.801 -12.342 1.00 90.25 267 PHE A N 1
ATOM 2092 C CA . PHE A 1 267 ? 24.829 -3.284 -12.270 1.00 90.25 267 PHE A CA 1
ATOM 2093 C C . PHE A 1 267 ? 24.740 -4.807 -12.147 1.00 90.25 267 PHE A C 1
ATOM 2095 O O . PHE A 1 267 ? 23.876 -5.314 -11.438 1.00 90.25 267 PHE A O 1
ATOM 2102 N N . GLY A 1 268 ? 25.667 -5.541 -12.760 1.00 89.50 268 GLY A N 1
ATOM 2103 C CA . GLY A 1 268 ? 25.773 -6.991 -12.633 1.00 89.50 268 GLY A CA 1
ATOM 2104 C C . GLY A 1 268 ? 26.059 -7.434 -11.198 1.00 89.50 268 GLY A C 1
ATOM 2105 O O . GLY A 1 268 ? 25.510 -8.437 -10.753 1.00 89.50 268 GLY A O 1
ATOM 2106 N N . SER A 1 269 ? 26.826 -6.656 -10.426 1.00 92.69 269 SER A N 1
ATOM 2107 C CA . SER A 1 269 ? 27.077 -6.954 -9.009 1.00 92.69 269 SER A CA 1
ATOM 2108 C C . SER A 1 269 ? 25.800 -6.937 -8.157 1.00 92.69 269 SER A C 1
ATOM 2110 O O . SER A 1 269 ? 25.686 -7.719 -7.212 1.00 92.69 269 SER A O 1
ATOM 2112 N N . LEU A 1 270 ? 24.792 -6.130 -8.528 1.00 88.56 270 LEU A N 1
ATOM 2113 C CA . LEU A 1 270 ? 23.489 -6.110 -7.849 1.00 88.56 270 LEU A CA 1
ATOM 2114 C C . LEU A 1 270 ? 22.734 -7.434 -8.012 1.00 88.56 270 LEU A C 1
ATOM 2116 O O . LEU A 1 270 ? 21.856 -7.723 -7.201 1.00 88.56 270 LEU A O 1
ATOM 2120 N N . ALA A 1 271 ? 23.092 -8.274 -8.990 1.00 84.56 271 ALA A N 1
ATOM 2121 C CA . ALA A 1 271 ? 22.519 -9.610 -9.107 1.00 84.56 271 ALA A CA 1
ATOM 2122 C C . ALA A 1 271 ? 22.830 -10.490 -7.878 1.00 84.56 271 ALA A C 1
ATOM 2124 O O . ALA A 1 271 ? 22.045 -11.376 -7.551 1.00 84.56 271 ALA A O 1
ATOM 2125 N N . LEU A 1 272 ? 23.924 -10.220 -7.151 1.00 87.31 272 LEU A N 1
ATOM 2126 C CA . LEU A 1 272 ? 24.281 -10.931 -5.917 1.00 87.31 272 LEU A CA 1
ATOM 2127 C C . LEU A 1 272 ? 23.557 -10.386 -4.671 1.00 87.31 272 LEU A C 1
ATOM 2129 O O . LEU A 1 272 ? 23.740 -10.909 -3.568 1.00 87.31 272 LEU A O 1
ATOM 2133 N N . ALA A 1 273 ? 22.746 -9.334 -4.806 1.00 88.00 273 ALA A N 1
ATOM 2134 C CA . ALA A 1 273 ? 21.996 -8.789 -3.685 1.00 88.00 273 ALA A CA 1
ATOM 2135 C C . ALA A 1 273 ? 20.962 -9.804 -3.168 1.00 88.00 273 ALA A C 1
ATOM 2137 O O . ALA A 1 273 ? 20.316 -10.513 -3.933 1.00 88.00 273 ALA A O 1
ATOM 2138 N N . ARG A 1 274 ? 20.737 -9.827 -1.848 1.00 83.12 274 ARG A N 1
ATOM 2139 C CA . ARG A 1 274 ? 19.709 -10.680 -1.216 1.00 83.12 274 ARG A CA 1
ATOM 2140 C C . ARG A 1 274 ? 18.276 -10.164 -1.407 1.00 83.12 274 ARG A C 1
ATOM 2142 O O . ARG A 1 274 ? 17.339 -10.778 -0.910 1.00 83.12 274 ARG A O 1
ATOM 2149 N N . ASN A 1 275 ? 18.102 -9.023 -2.075 1.00 82.94 275 ASN A N 1
ATOM 2150 C CA . ASN A 1 275 ? 16.800 -8.413 -2.314 1.00 82.94 275 ASN A CA 1
ATOM 2151 C C . ASN A 1 275 ? 16.357 -8.685 -3.765 1.00 82.94 275 ASN A C 1
ATOM 2153 O O . ASN A 1 275 ? 16.950 -8.095 -4.671 1.00 82.94 275 ASN A O 1
ATOM 2157 N N . PRO A 1 276 ? 15.286 -9.477 -3.992 1.00 79.12 276 PRO A N 1
ATOM 2158 C CA . PRO A 1 276 ? 14.803 -9.825 -5.332 1.00 79.12 276 PRO A CA 1
ATOM 2159 C C . PRO A 1 276 ? 14.532 -8.614 -6.230 1.00 79.12 276 PRO A C 1
ATOM 2161 O O . PRO A 1 276 ? 14.701 -8.683 -7.446 1.00 79.12 276 PRO A O 1
ATOM 2164 N N . ALA A 1 277 ? 14.133 -7.489 -5.632 1.00 78.00 277 ALA A N 1
ATOM 2165 C CA . ALA A 1 277 ? 13.837 -6.263 -6.354 1.00 78.00 277 ALA A CA 1
ATOM 2166 C C . ALA A 1 277 ? 15.119 -5.606 -6.911 1.00 78.00 277 ALA A C 1
ATOM 2168 O O . ALA A 1 277 ? 15.126 -5.129 -8.045 1.00 78.00 277 ALA A O 1
ATOM 2169 N N . LEU A 1 278 ? 16.218 -5.634 -6.145 1.00 84.31 278 LEU A N 1
ATOM 2170 C CA . LEU A 1 278 ? 17.528 -5.133 -6.581 1.00 84.31 278 LEU A CA 1
ATOM 2171 C C . LEU A 1 278 ? 18.206 -6.096 -7.558 1.00 84.31 278 LEU A C 1
ATOM 2173 O O . LEU A 1 278 ? 18.790 -5.646 -8.540 1.00 84.31 278 LEU A O 1
ATOM 2177 N N . THR A 1 279 ? 18.075 -7.403 -7.327 1.00 86.25 279 THR A N 1
ATOM 2178 C CA . THR A 1 279 ? 18.578 -8.447 -8.227 1.00 86.25 279 THR A CA 1
ATOM 2179 C C . THR A 1 279 ? 17.961 -8.319 -9.619 1.00 86.25 279 THR A C 1
ATOM 2181 O O . THR A 1 279 ? 18.687 -8.287 -10.611 1.00 86.25 279 THR A O 1
ATOM 2184 N N . GLY A 1 280 ? 16.631 -8.184 -9.702 1.00 84.44 280 GLY A N 1
ATOM 2185 C CA . GLY A 1 280 ? 15.921 -8.015 -10.973 1.00 84.44 280 GLY A CA 1
ATOM 2186 C C . GLY A 1 280 ? 16.343 -6.752 -11.727 1.00 84.44 280 GLY A C 1
ATOM 2187 O O . GLY A 1 280 ? 16.635 -6.821 -12.921 1.00 84.44 280 GLY A O 1
ATOM 2188 N N . LEU A 1 281 ? 16.456 -5.625 -11.015 1.00 88.25 281 LEU A N 1
ATOM 2189 C CA . LEU A 1 281 ? 16.912 -4.359 -11.588 1.00 88.25 281 LEU A CA 1
ATOM 2190 C C . LEU A 1 281 ? 18.359 -4.454 -12.090 1.00 88.25 281 LEU A C 1
ATOM 2192 O O . LEU A 1 281 ? 18.642 -4.018 -13.203 1.00 88.25 281 LEU A O 1
ATOM 2196 N N . GLY A 1 282 ? 19.261 -5.045 -11.303 1.00 88.75 282 GLY A N 1
ATOM 2197 C CA . GLY A 1 282 ? 20.671 -5.204 -11.660 1.00 88.75 282 GLY A CA 1
ATOM 2198 C C . GLY A 1 282 ? 20.866 -6.030 -12.930 1.00 88.75 282 GLY A C 1
ATOM 2199 O O . GLY A 1 282 ? 21.553 -5.592 -13.852 1.00 88.75 282 GLY A O 1
ATOM 2200 N N . ILE A 1 283 ? 20.190 -7.180 -13.019 1.00 88.12 283 ILE A N 1
ATOM 2201 C CA . ILE A 1 283 ? 20.228 -8.055 -14.200 1.00 88.12 283 ILE A CA 1
ATOM 2202 C C . ILE A 1 283 ? 19.666 -7.330 -15.430 1.00 88.12 283 ILE A C 1
ATOM 2204 O O . ILE A 1 283 ? 20.293 -7.341 -16.489 1.00 88.12 283 ILE A O 1
ATOM 2208 N N . ALA A 1 284 ? 18.513 -6.667 -15.294 1.00 88.94 284 ALA A N 1
ATOM 2209 C CA . ALA A 1 284 ? 17.882 -5.947 -16.396 1.00 88.94 284 ALA A CA 1
ATOM 2210 C C . ALA A 1 284 ? 18.772 -4.806 -16.921 1.00 88.94 284 ALA A C 1
ATOM 2212 O O . ALA A 1 284 ? 19.004 -4.711 -18.128 1.00 88.94 284 ALA A O 1
ATOM 2213 N N . CYS A 1 285 ? 19.339 -3.990 -16.026 1.00 89.06 285 CYS A N 1
ATOM 2214 C CA . CYS A 1 285 ? 20.268 -2.921 -16.391 1.00 89.06 285 CYS A CA 1
ATOM 2215 C C . CYS A 1 285 ? 21.544 -3.465 -17.045 1.00 89.06 285 CYS A C 1
ATOM 2217 O O . CYS A 1 285 ? 21.960 -2.941 -18.072 1.00 89.06 285 CYS A O 1
ATOM 2219 N N . ALA A 1 286 ? 22.152 -4.521 -16.497 1.00 90.81 286 ALA A N 1
ATOM 2220 C CA . ALA A 1 286 ? 23.372 -5.106 -17.053 1.00 90.81 286 ALA A CA 1
ATOM 2221 C C . ALA A 1 286 ? 23.161 -5.610 -18.491 1.00 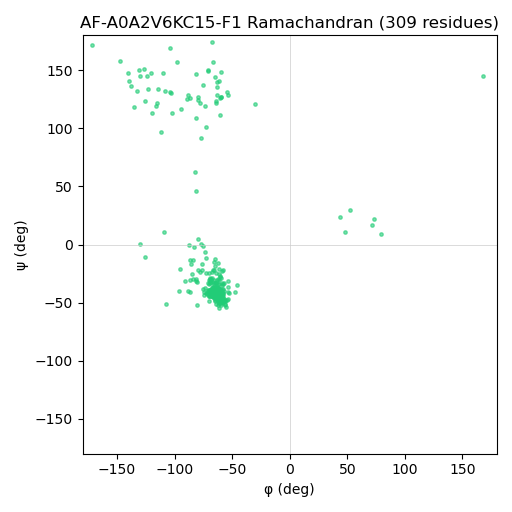90.81 286 ALA A C 1
ATOM 2223 O O . ALA A 1 286 ? 23.959 -5.308 -19.377 1.00 90.81 2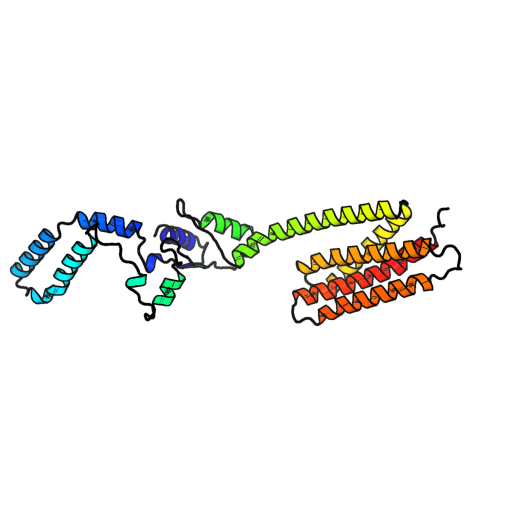86 ALA A O 1
ATOM 2224 N N . ILE A 1 287 ? 22.050 -6.310 -18.740 1.00 90.19 287 ILE A N 1
ATOM 2225 C CA . ILE A 1 287 ? 21.670 -6.787 -20.077 1.00 90.19 287 ILE A CA 1
ATOM 2226 C C . ILE A 1 287 ? 21.398 -5.613 -21.018 1.00 90.19 287 ILE A C 1
ATOM 2228 O O . ILE A 1 287 ? 21.865 -5.614 -22.156 1.00 90.19 287 ILE A O 1
ATOM 2232 N N . GLY A 1 288 ? 20.653 -4.607 -20.558 1.00 88.38 288 GLY A N 1
ATOM 2233 C CA . GLY A 1 288 ? 20.318 -3.449 -21.379 1.00 88.38 288 GLY A CA 1
ATOM 2234 C C . GLY A 1 288 ? 21.537 -2.609 -21.754 1.00 88.38 288 GLY A C 1
ATOM 2235 O O . GLY A 1 288 ? 21.684 -2.243 -22.916 1.00 88.38 288 GLY A O 1
ATOM 2236 N N . ILE A 1 289 ? 22.453 -2.368 -20.814 1.00 90.19 289 ILE A N 1
ATOM 2237 C CA . ILE A 1 289 ? 23.709 -1.649 -21.071 1.00 90.19 289 ILE A CA 1
ATOM 2238 C C . ILE A 1 289 ? 24.593 -2.455 -22.021 1.00 90.19 289 ILE A C 1
ATOM 2240 O O . ILE A 1 289 ? 25.145 -1.885 -22.958 1.00 90.19 289 ILE A O 1
ATOM 2244 N N . PHE A 1 290 ? 24.689 -3.775 -21.834 1.00 91.12 290 PHE A N 1
ATOM 2245 C CA . PHE A 1 290 ? 25.436 -4.645 -22.741 1.00 91.12 290 PHE A CA 1
ATOM 2246 C C . PHE A 1 290 ? 24.896 -4.563 -24.175 1.00 91.12 290 PHE A C 1
ATOM 2248 O O . PHE A 1 290 ? 25.656 -4.303 -25.107 1.00 91.12 290 PHE A O 1
ATOM 2255 N N . TRP A 1 291 ? 23.581 -4.701 -24.363 1.00 89.31 291 TRP A N 1
ATOM 2256 C CA . TRP A 1 291 ? 22.971 -4.585 -25.688 1.00 89.31 291 TRP A CA 1
ATOM 2257 C C . TRP A 1 291 ? 23.064 -3.179 -26.267 1.00 89.31 291 TRP A C 1
ATOM 2259 O O . TRP A 1 291 ? 23.287 -3.042 -27.466 1.00 89.31 291 TRP A O 1
ATOM 2269 N N . SER A 1 292 ? 22.952 -2.139 -25.442 1.00 86.25 292 SER A N 1
ATOM 2270 C CA . SER A 1 292 ? 23.145 -0.761 -25.888 1.00 86.25 292 SER A CA 1
ATOM 2271 C C . SER A 1 292 ? 24.588 -0.495 -26.316 1.00 86.25 292 SER A C 1
ATOM 2273 O O . SER A 1 292 ? 24.803 0.228 -27.283 1.00 86.25 292 SER A O 1
ATOM 2275 N N . LEU A 1 293 ? 25.575 -1.078 -25.633 1.00 86.12 293 LEU A N 1
ATOM 2276 C CA . LEU A 1 293 ? 26.985 -0.981 -26.002 1.00 86.12 293 LEU A CA 1
ATOM 2277 C C . LEU A 1 293 ? 27.241 -1.670 -27.347 1.00 86.12 293 LEU A C 1
ATOM 2279 O O . LEU A 1 293 ? 27.840 -1.074 -28.241 1.00 86.12 293 LEU A O 1
ATOM 2283 N N . VAL A 1 294 ? 26.739 -2.899 -27.509 1.00 85.62 294 VAL A N 1
ATOM 2284 C CA . VAL A 1 294 ? 26.806 -3.643 -28.775 1.00 85.62 294 VAL A CA 1
ATOM 2285 C C . VAL A 1 294 ? 26.129 -2.842 -29.887 1.00 85.62 294 VAL A C 1
ATOM 2287 O O . VAL A 1 294 ? 26.726 -2.635 -30.939 1.00 85.62 294 VAL A O 1
ATOM 2290 N N . ALA A 1 295 ? 24.927 -2.317 -29.647 1.00 84.38 295 ALA A N 1
ATOM 2291 C CA . ALA A 1 295 ? 24.204 -1.518 -30.625 1.00 84.38 295 ALA A CA 1
ATOM 2292 C C . ALA A 1 295 ? 25.009 -0.278 -31.048 1.00 84.38 295 ALA A C 1
ATOM 2294 O O . ALA A 1 295 ? 25.162 -0.024 -32.239 1.00 84.38 295 ALA A O 1
ATOM 2295 N N . THR A 1 296 ? 25.588 0.465 -30.103 1.00 81.25 296 THR A N 1
ATOM 2296 C CA . THR A 1 296 ? 26.388 1.660 -30.410 1.00 81.25 296 THR A CA 1
ATOM 2297 C C . THR A 1 296 ? 27.642 1.324 -31.222 1.00 81.25 296 THR A C 1
ATOM 2299 O O . THR A 1 296 ? 27.964 2.036 -32.174 1.00 81.25 296 THR A O 1
ATOM 2302 N N . ILE A 1 297 ? 28.329 0.223 -30.907 1.00 80.44 297 ILE A N 1
ATOM 2303 C CA . ILE A 1 297 ? 29.531 -0.203 -31.640 1.00 80.44 297 ILE A CA 1
ATOM 2304 C C . ILE A 1 297 ? 29.183 -0.687 -33.057 1.00 80.44 297 ILE A C 1
ATOM 2306 O O . ILE A 1 297 ? 29.915 -0.380 -33.994 1.00 80.44 297 ILE A O 1
ATOM 2310 N N . PHE A 1 298 ? 28.076 -1.415 -33.233 1.00 77.00 298 PHE A N 1
ATOM 2311 C CA . PHE A 1 298 ? 27.699 -2.000 -34.527 1.00 77.00 298 PHE A CA 1
ATOM 2312 C C . PHE A 1 298 ? 26.887 -1.068 -35.436 1.00 77.00 298 PHE A C 1
ATOM 2314 O O . PHE A 1 298 ? 26.991 -1.188 -36.652 1.00 77.00 298 PHE A O 1
ATOM 2321 N N . PHE A 1 299 ? 26.085 -0.153 -34.888 1.00 72.31 299 PHE A N 1
ATOM 2322 C CA . PHE A 1 299 ? 25.218 0.734 -35.675 1.00 72.31 299 PHE A CA 1
ATOM 2323 C C . PHE A 1 299 ? 25.718 2.176 -35.692 1.00 72.31 299 PHE A C 1
ATOM 2325 O O . PHE A 1 299 ? 25.883 2.749 -36.769 1.00 72.31 299 PHE A O 1
ATOM 2332 N N . THR A 1 300 ? 26.000 2.770 -34.530 1.00 70.00 300 THR A N 1
ATOM 2333 C CA . THR A 1 300 ? 26.392 4.187 -34.459 1.00 70.00 300 THR A CA 1
ATOM 2334 C C . THR A 1 300 ? 27.808 4.401 -34.998 1.00 70.00 300 THR A C 1
ATOM 2336 O O . THR A 1 300 ? 28.032 5.320 -35.781 1.00 70.00 300 THR A O 1
ATOM 2339 N N . LEU A 1 301 ? 28.761 3.532 -34.657 1.00 69.69 301 LEU A N 1
ATOM 2340 C CA . LEU A 1 301 ? 30.158 3.666 -35.084 1.00 69.69 301 LEU A CA 1
ATOM 2341 C C . LEU A 1 301 ? 30.348 3.609 -36.621 1.00 69.69 301 LEU A C 1
ATOM 2343 O O . LEU A 1 301 ? 30.968 4.522 -37.172 1.00 69.69 301 LEU A O 1
ATOM 2347 N N . PRO A 1 302 ? 29.799 2.613 -37.353 1.00 66.62 302 PRO A N 1
ATOM 2348 C CA . PRO A 1 302 ? 29.972 2.530 -38.806 1.00 66.62 302 PRO A CA 1
ATOM 2349 C C . PRO A 1 302 ? 29.186 3.612 -39.543 1.00 66.62 302 PRO A C 1
ATOM 2351 O O . PRO A 1 302 ? 29.634 4.123 -40.567 1.00 66.62 302 PRO A O 1
ATOM 2354 N N . ALA A 1 303 ? 28.026 4.003 -39.012 1.00 65.00 303 ALA A N 1
ATOM 2355 C CA . ALA A 1 303 ? 27.215 5.054 -39.603 1.00 65.00 303 ALA A CA 1
ATOM 2356 C C . ALA A 1 303 ? 27.866 6.442 -39.459 1.00 65.00 303 ALA A C 1
ATOM 2358 O O . ALA A 1 303 ? 27.773 7.256 -40.376 1.00 65.00 303 ALA A O 1
ATOM 2359 N N . MET A 1 304 ? 28.585 6.688 -38.359 1.00 63.62 304 MET A N 1
ATOM 2360 C CA . MET A 1 304 ? 29.413 7.885 -38.179 1.00 63.62 304 MET A CA 1
ATOM 2361 C C . MET A 1 304 ? 30.634 7.884 -39.107 1.00 63.62 304 MET A C 1
ATOM 2363 O O . MET A 1 304 ? 30.938 8.916 -39.696 1.00 63.62 304 MET A O 1
ATOM 2367 N N . ALA A 1 305 ? 31.278 6.728 -39.308 1.00 61.53 305 ALA A N 1
ATOM 2368 C CA . ALA A 1 305 ? 32.382 6.584 -40.260 1.00 61.53 305 ALA A CA 1
ATOM 2369 C C . ALA A 1 305 ? 31.947 6.789 -41.726 1.00 61.53 305 ALA A C 1
ATOM 2371 O O . ALA A 1 305 ? 32.700 7.337 -42.529 1.00 61.53 305 ALA A O 1
ATOM 2372 N N . ALA A 1 306 ? 30.721 6.389 -42.076 1.00 59.12 306 ALA A N 1
ATOM 2373 C CA . ALA A 1 306 ? 30.140 6.599 -43.403 1.00 59.12 306 ALA A CA 1
ATOM 2374 C C . ALA A 1 306 ? 29.590 8.026 -43.617 1.00 59.12 306 ALA A C 1
ATOM 2376 O O . ALA A 1 306 ? 29.448 8.479 -44.758 1.00 59.12 306 ALA A O 1
ATOM 2377 N N . ALA A 1 307 ? 29.271 8.753 -42.542 1.00 56.34 307 ALA A N 1
ATOM 2378 C CA . ALA A 1 307 ? 28.804 10.132 -42.607 1.00 56.34 307 ALA A CA 1
ATOM 2379 C C . ALA A 1 307 ? 29.996 11.093 -42.762 1.00 56.34 307 ALA A C 1
ATOM 2381 O O . ALA A 1 307 ? 30.766 11.314 -41.829 1.00 56.34 307 ALA A O 1
ATOM 2382 N N . LYS A 1 308 ? 30.148 11.705 -43.948 1.00 52.09 308 LYS A N 1
ATOM 2383 C CA . LYS A 1 308 ? 31.171 12.743 -44.170 1.00 52.09 308 LYS A CA 1
ATOM 2384 C C . LYS A 1 308 ? 31.022 13.858 -43.121 1.00 52.09 308 LYS A C 1
ATOM 2386 O O . LYS A 1 308 ? 29.909 14.370 -42.966 1.00 52.09 308 LYS A O 1
ATOM 2391 N N . PRO A 1 309 ? 32.107 14.278 -42.442 1.00 50.00 309 PRO A N 1
ATOM 2392 C CA . PRO A 1 309 ? 32.036 15.374 -41.487 1.00 50.00 309 PRO A CA 1
ATOM 2393 C C . PRO A 1 309 ? 31.557 16.640 -42.207 1.00 50.00 309 PRO A C 1
ATOM 2395 O O . PRO A 1 309 ? 32.114 17.028 -43.238 1.00 50.00 309 PRO A O 1
ATOM 2398 N N . LYS A 1 310 ? 30.501 17.279 -41.688 1.00 46.97 310 LYS A N 1
ATOM 2399 C CA . LYS A 1 310 ? 30.076 18.598 -42.175 1.00 46.97 310 LYS A CA 1
ATOM 2400 C C . LYS A 1 310 ? 31.196 19.610 -41.902 1.00 46.97 310 LYS A C 1
ATOM 2402 O O . LYS A 1 310 ? 31.831 19.571 -40.845 1.00 46.97 310 LYS A O 1
ATOM 2407 N N . ARG A 1 311 ? 31.474 20.439 -42.913 1.00 36.31 311 ARG A N 1
ATOM 2408 C CA . ARG A 1 311 ? 32.428 21.552 -42.847 1.00 36.31 311 ARG A CA 1
ATOM 2409 C C . ARG A 1 311 ? 32.020 22.531 -41.759 1.00 36.31 311 ARG A C 1
ATOM 2411 O O . ARG A 1 311 ? 30.828 22.902 -41.757 1.00 36.31 311 ARG A O 1
#

pLDDT: mean 80.12, std 9.48, range [36.31, 94.31]

Radius of gyration: 37.13 Å; Cα contacts (8 Å, |Δi|>4): 254; chains: 1; bounding box: 90×37×98 Å

Sequence (311 aa):
QKISAHWREIQAAGKIKGFSTPAALCSSPTWMQKNRQRLSTINSQAVRETLEQTLDAEGFTRDAFQPAFTLIDGLQHVADPNVPLPDWRTQLPQSSSWWFLVDRYFGRDPLLTTGFVTTDQPVSTHAQSQELGRDLPVAGVPMIISGWSYALADLQPWSHHQLLIISALMAIFDISLLAILYRDLRLWLIQVITLAFGIGAMIASMKLLHAHLNLLNVLSFRLVLAIGVDYGIYVVLVWQKTREIEHDVAGVVKPVLLAGLTAVSGFGSLALARNPALTGLGIACAIGIFWSLVATIFFTLPAMAAAKPKR

Mean predicted aligned error: 14.01 Å